Protein AF-A0A194QDN4-F1 (afdb_monomer_lite)

Radius of gyration: 25.65 Å; chains: 1; bounding box: 77×71×71 Å

Organism: Papilio xuthus (NCBI:txid66420)

InterPro domains:
  IPR007716 NPL4, zinc-binding putative [PF05020] (48-127)
  IPR007717 Nuclear pore localisation protein NPL4, C-terminal [PF05021] (129-291)
  IPR007717 Nuclear pore localisation protein NPL4, C-terminal [cd08061] (125-291)
  IPR016563 Nuclear protein localization protein 4 [PTHR12710] (129-291)
  IPR037518 MPN domain [PS50249] (79-227)

pLDDT: mean 76.75, std 20.88, range [24.77, 94.69]

Structure (mmCIF, N/CA/C/O backbone):
data_AF-A0A194QDN4-F1
#
_entry.id   AF-A0A194QDN4-F1
#
loop_
_atom_site.group_PDB
_atom_site.id
_atom_site.type_symbol
_atom_site.label_atom_id
_atom_site.label_alt_id
_atom_site.label_comp_id
_atom_site.label_asym_id
_atom_site.label_entity_id
_atom_site.label_seq_id
_atom_site.pdbx_PDB_ins_code
_atom_site.Cartn_x
_atom_site.Cartn_y
_atom_site.Cartn_z
_atom_site.occupancy
_atom_site.B_iso_or_equiv
_atom_site.auth_seq_id
_atom_site.auth_comp_id
_atom_site.auth_asym_id
_atom_site.auth_atom_id
_atom_site.pdbx_PDB_model_num
ATOM 1 N N . MET A 1 1 ? 9.181 -10.832 -3.777 1.00 38.19 1 MET A N 1
ATOM 2 C CA . MET A 1 1 ? 9.413 -11.286 -2.381 1.00 38.19 1 MET A CA 1
ATOM 3 C C . MET A 1 1 ? 8.143 -11.141 -1.539 1.00 38.19 1 MET A C 1
ATOM 5 O O . MET A 1 1 ? 7.345 -10.273 -1.873 1.00 38.19 1 MET A O 1
ATOM 9 N N . LEU A 1 2 ? 7.926 -11.939 -0.481 1.00 29.58 2 LEU A N 1
ATOM 10 C CA . LEU A 1 2 ? 6.661 -11.981 0.293 1.00 29.58 2 LEU A CA 1
ATOM 11 C C . LEU A 1 2 ? 6.876 -12.089 1.829 1.00 29.58 2 LEU A C 1
ATOM 13 O O . LEU A 1 2 ? 7.760 -12.815 2.280 1.00 29.58 2 LEU A O 1
ATOM 17 N N . TYR A 1 3 ? 6.054 -11.386 2.626 1.00 32.12 3 TYR A N 1
ATOM 18 C CA . TYR A 1 3 ? 6.115 -11.288 4.109 1.00 32.12 3 TYR A CA 1
ATOM 19 C C . TYR A 1 3 ? 5.044 -12.129 4.840 1.00 32.12 3 TYR A C 1
ATOM 21 O O . TYR A 1 3 ? 3.994 -12.368 4.241 1.00 32.12 3 TYR A O 1
ATOM 29 N N . LEU A 1 4 ? 5.218 -12.502 6.133 1.00 30.02 4 LEU A N 1
ATOM 30 C CA . LEU A 1 4 ? 4.264 -13.382 6.861 1.00 30.02 4 LEU A CA 1
ATOM 31 C C . LEU A 1 4 ? 3.949 -13.082 8.380 1.00 30.02 4 LEU A C 1
ATOM 33 O O . LEU A 1 4 ? 4.840 -12.613 9.085 1.00 30.02 4 LEU A O 1
ATOM 37 N N . ASN A 1 5 ? 2.724 -13.389 8.900 1.00 40.66 5 ASN A N 1
ATOM 38 C CA . ASN A 1 5 ? 2.240 -13.270 10.332 1.00 40.66 5 ASN A CA 1
ATOM 39 C C . ASN A 1 5 ? 1.019 -14.202 10.707 1.00 40.66 5 ASN A C 1
ATOM 41 O O . ASN A 1 5 ? 0.277 -14.503 9.786 1.00 40.66 5 ASN A O 1
ATOM 45 N N . PRO A 1 6 ? 0.714 -14.629 11.964 1.00 29.08 6 PRO A N 1
ATOM 46 C CA . PRO A 1 6 ? -0.262 -15.721 12.241 1.00 29.08 6 PRO A CA 1
ATOM 47 C C . PRO A 1 6 ? -1.753 -15.461 11.941 1.00 29.08 6 PRO A C 1
ATOM 49 O O . PRO A 1 6 ? -2.175 -14.303 11.933 1.00 29.08 6 PRO A O 1
ATOM 52 N N . VAL A 1 7 ? -2.536 -16.549 11.770 1.00 36.97 7 VAL A N 1
ATOM 53 C CA . VAL A 1 7 ? -3.664 -17.017 12.640 1.00 36.97 7 VAL A CA 1
ATOM 54 C C . VAL A 1 7 ? -4.293 -18.323 12.074 1.00 36.97 7 VAL A C 1
ATOM 56 O O . VAL A 1 7 ? -4.044 -18.674 10.922 1.00 36.97 7 VAL A O 1
ATOM 59 N N . ASN A 1 8 ? -5.021 -19.068 12.920 1.00 36.81 8 ASN A N 1
ATOM 60 C 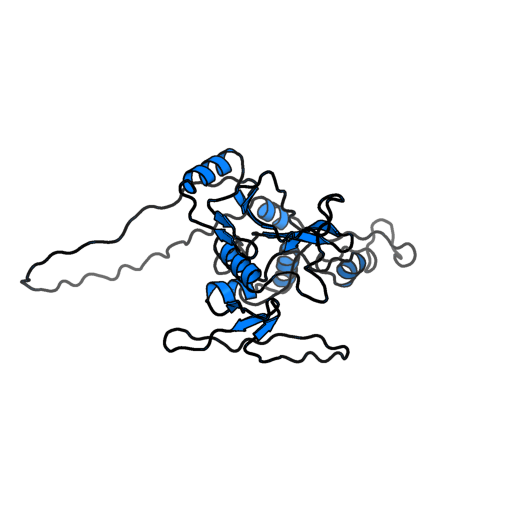CA . ASN A 1 8 ? -5.665 -20.383 12.700 1.00 36.81 8 ASN A CA 1
ATOM 61 C C . ASN A 1 8 ? -6.854 -20.367 11.692 1.00 36.81 8 ASN A C 1
ATOM 63 O O . ASN A 1 8 ? -7.211 -19.304 11.200 1.00 36.81 8 ASN A O 1
ATOM 67 N N . GLY A 1 9 ? -7.482 -21.527 11.410 1.00 34.22 9 GLY A N 1
ATOM 68 C CA . GLY A 1 9 ? -8.742 -21.628 10.631 1.00 34.22 9 GLY A CA 1
ATOM 69 C C . GLY A 1 9 ? -9.070 -23.059 10.152 1.00 34.22 9 GLY A C 1
ATOM 70 O O . GLY A 1 9 ? -9.697 -23.827 10.876 1.00 34.22 9 GLY A O 1
ATOM 71 N N . ALA A 1 10 ? -8.514 -23.427 8.986 1.00 28.70 10 ALA A N 1
ATOM 72 C CA . ALA A 1 10 ? -8.428 -24.763 8.353 1.00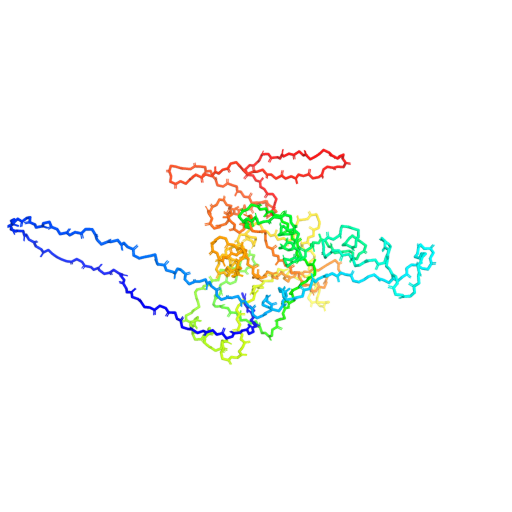 28.70 10 ALA A CA 1
ATOM 73 C C . ALA A 1 10 ? -9.494 -25.214 7.310 1.00 28.70 10 ALA A C 1
ATOM 75 O O . ALA A 1 10 ? -10.699 -25.111 7.501 1.00 28.70 10 ALA A O 1
ATOM 76 N N . VAL A 1 11 ? -8.950 -25.873 6.269 1.00 32.69 11 VAL A N 1
ATOM 77 C CA . VAL A 1 11 ? -9.556 -26.702 5.195 1.00 32.69 11 VAL A CA 1
ATOM 78 C C . VAL A 1 11 ? -10.349 -25.986 4.083 1.00 32.69 11 VAL A C 1
ATOM 80 O O . VAL A 1 11 ? -11.160 -25.095 4.311 1.00 32.69 11 VAL A O 1
ATOM 83 N N . LEU A 1 12 ? -10.087 -26.413 2.841 1.00 27.00 12 LEU A N 1
ATOM 84 C CA . LEU A 1 12 ? -10.615 -25.885 1.580 1.00 27.00 12 LEU A CA 1
ATOM 85 C C . LEU A 1 12 ? -11.002 -27.042 0.643 1.00 27.00 12 LEU A C 1
ATOM 87 O O . LEU A 1 12 ? -10.212 -27.968 0.503 1.00 27.00 12 LEU A O 1
ATOM 91 N N . PHE A 1 13 ? -12.147 -26.890 -0.035 1.00 31.97 13 PHE A N 1
ATOM 92 C CA . PHE A 1 13 ? -12.637 -27.622 -1.221 1.00 31.97 13 PHE A CA 1
ATOM 93 C C . PHE A 1 13 ? -12.748 -29.159 -1.200 1.00 31.97 13 PHE A C 1
ATOM 95 O O . PHE A 1 13 ? -11.849 -29.879 -0.789 1.00 31.97 13 PHE A O 1
ATOM 102 N N . ASP A 1 14 ? -13.802 -29.651 -1.858 1.00 27.33 14 ASP A N 1
ATOM 103 C CA . ASP A 1 14 ? -13.607 -30.559 -2.994 1.00 27.33 14 ASP A CA 1
ATOM 104 C C . ASP A 1 14 ? -14.741 -30.397 -4.028 1.00 27.33 14 ASP A C 1
ATOM 106 O O . ASP A 1 14 ? -15.879 -30.114 -3.648 1.00 27.33 14 ASP A O 1
ATOM 110 N N . GLN A 1 15 ? -14.395 -30.558 -5.312 1.00 26.20 15 GLN A N 1
ATOM 111 C CA . GLN A 1 15 ? -15.086 -31.335 -6.364 1.00 26.20 15 GLN A CA 1
ATOM 112 C C . GLN A 1 15 ? -14.728 -30.805 -7.781 1.00 26.20 15 GLN A C 1
ATOM 114 O O . GLN A 1 15 ? -14.616 -29.591 -7.971 1.00 26.20 15 GLN A O 1
ATOM 119 N N . PRO A 1 16 ? -14.529 -31.684 -8.791 1.00 36.06 16 PRO A N 1
ATOM 120 C CA . PRO A 1 16 ? -13.847 -31.325 -10.042 1.00 36.06 16 PRO A CA 1
ATOM 121 C C . PRO A 1 16 ? -14.750 -31.098 -11.273 1.00 36.06 16 PRO A C 1
ATOM 123 O O . PRO A 1 16 ? -15.890 -31.547 -11.360 1.00 36.06 16 PRO A O 1
ATOM 126 N N . SER A 1 17 ? -14.167 -30.475 -12.299 1.00 24.77 17 SER A N 1
ATOM 127 C CA . SER A 1 17 ? -14.533 -30.499 -13.733 1.00 24.77 17 SER A CA 1
ATOM 128 C C . SER A 1 17 ? -13.250 -30.118 -14.499 1.00 24.77 17 SER A C 1
ATOM 130 O O . SER A 1 17 ? -12.450 -29.369 -13.948 1.00 24.77 17 SER A O 1
ATOM 132 N N . THR A 1 18 ? -12.896 -30.599 -15.692 1.00 27.25 18 THR A N 1
ATOM 133 C CA . THR A 1 18 ? -13.644 -31.045 -16.890 1.00 27.25 18 THR A CA 1
ATOM 134 C C . THR A 1 18 ? -12.916 -32.238 -17.545 1.00 27.25 18 THR A C 1
ATOM 136 O O . THR A 1 18 ? -11.697 -32.208 -17.675 1.00 27.25 18 THR A O 1
ATOM 139 N N . SER A 1 19 ? -13.557 -33.382 -17.808 1.00 28.86 19 SER A N 1
ATOM 140 C CA . SER A 1 19 ? -14.270 -33.745 -19.055 1.00 28.86 19 SER A CA 1
ATOM 141 C C . SER A 1 19 ? -13.448 -33.666 -20.358 1.00 28.86 19 SER A C 1
ATOM 143 O O . SER A 1 19 ? -13.125 -32.577 -20.825 1.00 28.86 19 SER A O 1
ATOM 145 N N . ALA A 1 20 ? -13.234 -34.828 -20.984 1.00 28.22 20 ALA A N 1
ATOM 146 C CA . ALA A 1 20 ? -12.875 -35.006 -22.395 1.00 28.22 20 ALA A CA 1
ATOM 147 C C . ALA A 1 20 ? -13.911 -35.945 -23.056 1.00 28.22 20 ALA A C 1
ATOM 149 O O . ALA A 1 20 ? -14.606 -36.682 -22.354 1.00 28.22 20 ALA A O 1
ATOM 150 N N . GLU A 1 21 ? -14.059 -35.870 -24.377 1.00 29.77 21 GLU A N 1
ATOM 151 C CA . GLU A 1 21 ? -15.206 -36.406 -25.132 1.00 29.77 21 GLU A CA 1
ATOM 152 C C . GLU A 1 21 ? -14.984 -37.832 -25.672 1.00 29.77 21 GLU A C 1
ATOM 154 O O . GLU A 1 21 ? -13.849 -38.182 -25.982 1.00 29.77 21 GLU A O 1
ATOM 159 N N . ASP A 1 22 ? -16.066 -38.600 -25.903 1.00 28.27 22 ASP A N 1
ATOM 160 C CA . ASP A 1 22 ? -16.255 -39.300 -27.193 1.00 28.27 22 ASP A CA 1
ATOM 161 C C . ASP A 1 22 ? -17.726 -39.730 -27.477 1.00 28.27 22 ASP A C 1
ATOM 163 O O . ASP A 1 22 ? -18.601 -39.709 -26.611 1.00 28.27 22 ASP A O 1
ATOM 167 N N . ASN A 1 23 ? -17.989 -40.084 -28.739 1.00 28.55 23 ASN A N 1
ATOM 168 C CA . ASN A 1 23 ? -19.267 -40.238 -29.454 1.00 28.55 23 ASN A CA 1
ATOM 169 C C . ASN A 1 23 ? -20.182 -41.427 -29.051 1.00 28.55 23 ASN A C 1
ATOM 171 O O . ASN A 1 23 ? -19.684 -42.549 -28.961 1.00 28.55 23 ASN A O 1
ATOM 175 N N . ASN A 1 24 ? -21.530 -41.263 -29.096 1.00 31.88 24 ASN A N 1
ATOM 176 C CA . ASN A 1 24 ? -22.373 -41.796 -30.209 1.00 31.88 24 ASN A CA 1
ATOM 177 C C . ASN A 1 24 ? -23.899 -41.441 -30.217 1.00 31.88 24 ASN A C 1
ATOM 179 O O . ASN A 1 24 ? -24.390 -40.683 -29.388 1.00 31.88 24 ASN A O 1
ATOM 183 N N . LYS A 1 25 ? -24.618 -41.967 -31.235 1.00 30.84 25 LYS A N 1
ATOM 184 C CA . LYS A 1 25 ? -26.001 -41.672 -31.706 1.00 30.84 25 LYS A CA 1
ATOM 185 C C . LYS A 1 25 ? -27.211 -42.020 -30.776 1.00 30.84 25 LYS A C 1
ATOM 187 O O . LYS A 1 25 ? -27.056 -42.796 -29.841 1.00 30.84 25 LYS A O 1
ATOM 192 N N . PRO A 1 26 ? -28.440 -41.505 -31.076 1.00 49.22 26 PRO A N 1
ATOM 193 C CA . PRO A 1 26 ? -29.607 -41.480 -30.165 1.00 49.22 26 PRO A CA 1
ATOM 194 C C . PRO A 1 26 ? -30.753 -42.481 -30.468 1.00 49.22 26 PRO A C 1
ATOM 196 O O . PRO A 1 26 ? -30.798 -43.072 -31.549 1.00 49.22 26 PRO A O 1
ATOM 199 N N . SER A 1 27 ? -31.749 -42.577 -29.564 1.00 27.69 27 SER A N 1
ATOM 200 C CA . SER A 1 27 ? -33.132 -43.067 -29.811 1.00 27.69 27 SER A CA 1
ATOM 201 C C . SER A 1 27 ? -34.103 -42.769 -28.642 1.00 27.69 27 SER A C 1
ATOM 203 O O . SER A 1 27 ? -33.717 -42.954 -27.495 1.00 27.69 27 SER A O 1
ATOM 205 N N . GLY A 1 28 ? -35.375 -42.442 -28.936 1.00 25.56 28 GLY A N 1
ATOM 206 C CA . GLY A 1 28 ? -36.535 -42.680 -28.043 1.00 25.56 28 GLY A CA 1
ATOM 207 C C . GLY A 1 28 ? -37.063 -41.530 -27.154 1.00 25.56 28 GLY A C 1
ATOM 208 O O . GLY A 1 28 ? -36.314 -40.892 -26.424 1.00 25.56 28 GLY A O 1
ATOM 209 N N . GLU A 1 29 ? -38.387 -41.326 -27.180 1.00 26.00 29 GLU A N 1
ATOM 210 C CA . GLU A 1 29 ? -39.202 -40.499 -26.256 1.00 26.00 29 GLU A CA 1
ATOM 211 C C . GLU A 1 29 ? -39.874 -41.407 -25.170 1.00 26.00 29 GLU A C 1
ATOM 213 O O . GLU A 1 29 ? -39.633 -42.618 -25.228 1.00 26.00 29 GLU A O 1
ATOM 218 N N . PRO A 1 30 ? -40.764 -40.951 -24.239 1.00 38.91 30 PRO A N 1
ATOM 219 C CA . PRO A 1 30 ? -41.244 -39.588 -23.947 1.00 38.91 30 PRO A CA 1
ATOM 220 C C . PRO A 1 30 ? -41.328 -39.159 -22.452 1.00 38.91 30 PRO A C 1
ATOM 222 O O . PRO A 1 30 ? -41.316 -39.959 -21.525 1.00 38.91 30 PRO A O 1
ATOM 225 N N . VAL A 1 31 ? -41.493 -37.840 -22.275 1.00 38.53 31 VAL A N 1
ATOM 226 C CA . VAL A 1 31 ? -42.197 -37.073 -21.213 1.00 38.53 31 VAL A CA 1
ATOM 227 C C . VAL A 1 31 ? -42.558 -37.760 -19.876 1.00 38.53 31 VAL A C 1
ATOM 229 O O . VAL A 1 31 ? -43.412 -38.640 -19.815 1.00 38.53 31 VAL A O 1
ATOM 232 N N . GLY A 1 32 ? -42.105 -37.153 -18.769 1.00 30.03 32 GLY A N 1
ATOM 233 C CA . GLY A 1 32 ? -42.722 -37.276 -17.440 1.00 30.03 32 GLY A CA 1
ATOM 234 C C . GLY A 1 32 ? -42.596 -35.973 -16.639 1.00 30.03 32 GLY A C 1
ATOM 235 O O . GLY A 1 32 ? -41.488 -35.487 -16.433 1.00 30.03 32 GLY A O 1
ATOM 236 N N . ALA A 1 33 ? -43.716 -35.385 -16.203 1.00 36.53 33 ALA A N 1
ATOM 237 C CA . ALA A 1 33 ? -43.727 -34.137 -15.428 1.00 36.53 33 ALA A CA 1
ATOM 238 C C . ALA A 1 33 ? -43.772 -34.414 -13.912 1.00 36.53 33 ALA A C 1
ATOM 240 O O . ALA A 1 33 ? -44.629 -35.162 -13.443 1.00 36.53 33 ALA A O 1
ATOM 241 N N . GLY A 1 34 ? -42.870 -33.786 -13.151 1.00 31.67 34 GLY A N 1
ATOM 242 C CA . GLY A 1 34 ? -42.745 -33.910 -11.692 1.00 31.67 34 GLY A CA 1
ATOM 243 C C . GLY A 1 34 ? -42.465 -32.550 -11.030 1.00 31.67 34 GLY A C 1
ATOM 244 O O . GLY A 1 34 ? -42.026 -31.628 -11.718 1.00 31.67 34 GLY A O 1
ATOM 245 N N . PRO A 1 35 ? -42.786 -32.375 -9.734 1.00 37.84 35 PRO A N 1
ATOM 246 C CA . PRO A 1 35 ? -43.101 -31.057 -9.183 1.00 37.84 35 PRO A CA 1
ATOM 247 C C . PRO A 1 35 ? -41.893 -30.197 -8.789 1.00 37.84 35 PRO A C 1
ATOM 249 O O . PRO A 1 35 ? -40.824 -30.690 -8.432 1.00 37.84 35 PRO A O 1
ATOM 252 N N . SER A 1 36 ? -42.123 -28.882 -8.778 1.00 41.78 36 SER A N 1
ATOM 253 C CA . SER A 1 36 ? -41.164 -27.847 -8.389 1.00 41.78 36 SER A CA 1
ATOM 254 C C . SER A 1 36 ? -40.639 -28.029 -6.961 1.00 41.78 36 SER A C 1
ATOM 256 O O . SER A 1 36 ? -41.335 -27.726 -5.990 1.00 41.78 36 SER A O 1
ATOM 258 N N . ALA A 1 37 ? -39.380 -28.442 -6.825 1.00 37.09 37 ALA A N 1
ATOM 259 C CA . ALA A 1 37 ? -38.662 -28.358 -5.560 1.00 37.09 37 ALA A CA 1
ATOM 260 C C . ALA A 1 37 ? -38.311 -26.890 -5.267 1.00 37.09 37 ALA A C 1
ATOM 262 O O . ALA A 1 37 ? -37.506 -26.279 -5.970 1.00 37.09 37 ALA A O 1
ATOM 263 N N . SER A 1 38 ? -38.908 -26.312 -4.223 1.00 42.97 38 SER A N 1
ATOM 264 C CA . SER A 1 38 ? -38.536 -24.986 -3.727 1.00 42.97 38 SER A CA 1
ATOM 265 C C . SER A 1 38 ? -37.107 -25.024 -3.180 1.00 42.97 38 SER A C 1
ATOM 267 O O . SER A 1 38 ? -36.863 -25.623 -2.131 1.00 42.97 38 SER A O 1
ATOM 269 N N . SER A 1 39 ? -36.164 -24.394 -3.883 1.00 41.53 39 SER A N 1
ATOM 270 C CA . SER A 1 39 ? -34.755 -24.347 -3.489 1.00 41.53 39 SER A CA 1
ATOM 271 C C . SER A 1 39 ? -34.592 -23.688 -2.118 1.00 41.53 39 SER A C 1
ATOM 273 O O . SER A 1 39 ? -34.868 -22.495 -1.965 1.00 41.53 39 SER A O 1
ATOM 275 N N . ALA A 1 40 ? -34.116 -24.448 -1.130 1.00 42.12 40 ALA A N 1
ATOM 276 C CA . ALA A 1 40 ? -33.694 -23.883 0.146 1.00 42.12 40 ALA A CA 1
ATOM 277 C C . ALA A 1 40 ? -32.560 -22.862 -0.089 1.00 42.12 40 ALA A C 1
ATOM 279 O O . ALA A 1 40 ? -31.704 -23.097 -0.948 1.00 42.12 40 ALA A O 1
ATOM 280 N N . PRO A 1 41 ? -32.530 -21.730 0.639 1.00 40.00 41 PRO A N 1
ATOM 281 C CA . PRO A 1 41 ? -31.492 -20.727 0.451 1.00 40.00 41 PRO A CA 1
ATOM 282 C C . PRO A 1 41 ? -30.134 -21.305 0.855 1.00 40.00 41 PRO A C 1
ATOM 284 O O . PRO A 1 41 ? -29.933 -21.686 2.008 1.00 40.00 41 PRO A O 1
ATOM 287 N N . VAL A 1 42 ? -29.192 -21.345 -0.090 1.00 44.34 42 VAL A N 1
ATOM 288 C CA . VAL A 1 42 ? -27.798 -21.701 0.195 1.00 44.34 42 VAL A CA 1
ATOM 289 C C . VAL A 1 42 ? -27.237 -20.649 1.147 1.00 44.34 42 VAL A C 1
ATOM 291 O O . VAL A 1 42 ? -27.019 -19.499 0.765 1.00 44.34 42 VAL A O 1
ATOM 294 N N . THR A 1 43 ? -27.020 -21.030 2.404 1.00 48.66 43 THR A N 1
ATOM 295 C CA . THR A 1 43 ? -26.403 -20.161 3.406 1.00 48.66 43 THR A CA 1
ATOM 296 C C . THR A 1 43 ? -24.929 -19.988 3.071 1.00 48.66 43 THR A C 1
ATOM 298 O O . THR A 1 43 ? -24.095 -20.791 3.489 1.00 48.66 43 THR A O 1
ATOM 301 N N . VAL A 1 44 ? -24.614 -18.943 2.301 1.00 59.25 44 VAL A N 1
ATOM 302 C CA . VAL A 1 44 ? -23.236 -18.533 2.014 1.00 59.25 44 VAL A CA 1
ATOM 303 C C . VAL A 1 44 ? -22.523 -18.293 3.343 1.00 59.25 44 VAL A C 1
ATOM 305 O O . VAL A 1 44 ? -22.838 -17.346 4.069 1.00 59.25 44 VAL A O 1
ATOM 308 N N . LEU A 1 45 ? -21.584 -19.181 3.677 1.00 65.81 45 LEU A N 1
ATOM 309 C CA . LEU A 1 45 ? -20.735 -19.037 4.852 1.00 65.81 45 LEU A CA 1
ATOM 310 C C . LEU A 1 45 ? -19.915 -17.756 4.687 1.00 65.81 45 LEU A C 1
ATOM 312 O O . LEU A 1 45 ? -19.197 -17.589 3.701 1.00 65.81 45 LEU A O 1
ATOM 316 N N . LYS A 1 46 ? -20.056 -16.827 5.637 1.00 73.44 46 LYS A N 1
ATOM 317 C CA . LYS A 1 46 ? -19.264 -15.595 5.634 1.00 73.44 46 LYS A CA 1
ATOM 318 C C . LYS A 1 46 ? -17.792 -15.938 5.894 1.00 73.44 46 LYS A C 1
ATOM 320 O O . LYS A 1 46 ? -17.536 -16.811 6.723 1.00 73.44 46 LYS A O 1
ATOM 325 N N . PRO A 1 47 ? -16.842 -15.260 5.228 1.00 84.00 47 PRO A N 1
ATOM 326 C CA . PRO A 1 47 ? -15.424 -15.507 5.447 1.00 84.00 47 PRO A CA 1
ATOM 327 C C . PRO A 1 47 ? -15.017 -15.158 6.882 1.00 84.00 47 PRO A C 1
ATOM 329 O O . PRO A 1 47 ? -15.561 -14.232 7.490 1.00 84.00 47 PRO A O 1
ATOM 332 N N . GLU A 1 48 ? -14.047 -15.902 7.405 1.00 88.81 48 GLU A N 1
ATOM 333 C CA . GLU A 1 48 ? -13.469 -15.675 8.727 1.00 88.81 48 GLU A CA 1
ATOM 334 C C . GLU A 1 48 ? -12.685 -14.350 8.757 1.00 88.81 48 GLU A C 1
ATOM 336 O O . GLU A 1 48 ? -11.907 -14.047 7.851 1.00 88.81 48 GLU A O 1
ATOM 341 N N . GLU A 1 49 ? -12.917 -13.535 9.788 1.00 89.44 49 GLU A N 1
ATOM 342 C CA . GLU A 1 49 ? -12.219 -12.263 10.004 1.00 89.44 49 GLU A CA 1
ATOM 343 C C . GLU A 1 49 ? -11.051 -12.449 10.975 1.00 89.44 49 GLU A C 1
ATOM 345 O O . GLU A 1 49 ? -11.191 -13.136 11.985 1.00 89.44 49 GLU A O 1
ATOM 350 N N . ASP A 1 50 ? -9.926 -11.774 10.715 1.00 87.06 50 ASP A N 1
ATOM 351 C CA . ASP A 1 50 ? -8.746 -11.814 11.583 1.00 87.06 50 ASP A CA 1
ATOM 352 C C . ASP A 1 50 ? -9.080 -11.544 13.062 1.00 87.06 50 ASP A C 1
ATOM 354 O O . ASP A 1 50 ? -9.780 -10.577 13.377 1.00 87.06 50 ASP A O 1
ATOM 358 N N . GLU A 1 51 ? -8.438 -12.275 13.980 1.00 85.50 51 GLU A N 1
ATOM 359 C CA . GLU A 1 51 ? -8.502 -12.025 15.432 1.00 85.50 51 GLU A CA 1
ATOM 360 C C . GLU A 1 51 ? -8.302 -10.538 15.791 1.00 85.50 51 GLU A C 1
ATOM 362 O O . GLU A 1 51 ? -9.043 -9.990 16.606 1.00 85.50 51 GLU A O 1
ATOM 367 N N . VAL A 1 52 ? -7.372 -9.844 15.118 1.00 83.19 52 VAL A N 1
ATOM 368 C CA . VAL A 1 52 ? -7.111 -8.411 15.345 1.00 83.19 52 VAL A CA 1
ATOM 369 C C . VAL A 1 52 ? -8.294 -7.509 14.967 1.00 83.19 52 VAL A C 1
ATOM 371 O O . VAL A 1 52 ? -8.507 -6.489 15.617 1.00 83.19 52 VAL A O 1
ATOM 374 N N . ASP A 1 53 ? -9.106 -7.869 13.969 1.00 88.19 53 ASP A N 1
ATOM 375 C CA . ASP A 1 53 ? -10.344 -7.137 13.674 1.00 88.19 53 ASP A CA 1
ATOM 376 C C . ASP A 1 53 ? -11.420 -7.473 14.708 1.00 88.19 53 ASP A C 1
ATOM 378 O O . ASP A 1 53 ? -12.084 -6.568 15.215 1.00 88.19 53 ASP A O 1
ATOM 382 N N . LEU A 1 54 ? -11.539 -8.748 15.100 1.00 88.81 54 LEU A N 1
ATOM 383 C CA . LEU A 1 54 ? -12.446 -9.191 16.165 1.00 88.81 54 LEU A CA 1
ATOM 384 C C . LEU A 1 54 ? -12.156 -8.505 17.512 1.00 88.81 54 LEU A C 1
ATOM 386 O O . LEU A 1 54 ? -13.072 -8.332 18.317 1.00 88.81 54 LEU A O 1
ATOM 390 N N . GLU A 1 55 ? -10.913 -8.105 17.779 1.00 85.12 55 GLU A N 1
ATOM 391 C CA . GLU A 1 55 ? -10.544 -7.231 18.896 1.00 85.12 55 GLU A CA 1
ATOM 392 C C . GLU A 1 55 ? -10.857 -5.755 18.622 1.00 85.12 55 GLU A C 1
ATOM 394 O O . GLU A 1 55 ? -11.544 -5.116 19.424 1.00 85.12 55 GLU A O 1
ATOM 399 N N . LEU A 1 56 ? -10.411 -5.208 17.486 1.00 85.00 56 LEU A N 1
ATOM 400 C CA . LEU A 1 56 ? -10.585 -3.790 17.147 1.00 85.00 56 LEU A CA 1
ATOM 401 C C . LEU A 1 56 ? -12.055 -3.370 16.988 1.00 85.00 56 LEU A C 1
ATOM 403 O O . LEU A 1 56 ? -12.369 -2.203 17.232 1.00 85.00 56 LEU A O 1
ATOM 407 N N . TYR A 1 57 ? -12.970 -4.290 16.665 1.00 85.75 57 TYR A N 1
ATOM 408 C CA . TYR A 1 57 ? -14.416 -4.047 16.704 1.00 85.75 57 TYR A CA 1
ATOM 409 C C . TYR A 1 57 ? -14.944 -3.816 18.134 1.00 85.75 57 TYR A C 1
ATOM 411 O O . TYR A 1 57 ? -15.812 -2.964 18.320 1.00 85.75 57 TYR A O 1
ATOM 419 N N . LYS A 1 58 ? -14.416 -4.521 19.150 1.00 85.69 58 LYS A N 1
ATOM 420 C CA . LYS A 1 58 ? -14.894 -4.459 20.552 1.00 85.69 58 LYS A CA 1
ATOM 421 C C . LYS A 1 58 ? -14.540 -3.147 21.258 1.00 85.69 58 LYS A C 1
ATOM 423 O O . LYS A 1 58 ? -15.217 -2.756 22.204 1.00 85.69 58 LYS A O 1
ATOM 428 N N . LEU A 1 59 ? -13.469 -2.480 20.828 1.00 83.06 59 LEU A N 1
ATOM 429 C CA . LEU A 1 59 ? -13.059 -1.181 21.368 1.00 83.06 59 LEU A CA 1
ATOM 430 C C . LEU A 1 59 ? -14.052 -0.077 20.956 1.00 83.06 59 LEU A C 1
ATOM 432 O O . LEU A 1 59 ? -14.811 -0.236 20.002 1.00 83.06 59 LEU A O 1
ATOM 436 N N . SER A 1 60 ? -14.026 1.083 21.619 1.00 82.31 60 SER A N 1
ATOM 437 C CA . SER A 1 60 ? -14.728 2.286 21.131 1.00 82.31 60 SER A CA 1
ATOM 438 C C . SER A 1 60 ? -13.903 3.049 20.088 1.00 82.31 60 SER A C 1
ATOM 440 O O . SER A 1 60 ? -14.452 3.567 19.118 1.00 82.31 60 SER A O 1
ATOM 442 N N . GLY A 1 61 ? -12.582 3.107 20.286 1.00 81.81 61 GLY A N 1
ATOM 443 C CA . GLY A 1 61 ? -11.671 3.994 19.560 1.00 81.81 61 GLY A CA 1
ATOM 444 C C . GLY A 1 61 ? -11.722 5.458 20.022 1.00 81.81 61 GLY A C 1
ATOM 445 O O . GLY A 1 61 ? -10.960 6.266 19.507 1.00 81.81 61 GLY A O 1
ATOM 446 N N . ALA A 1 62 ? -12.581 5.806 20.986 1.00 86.62 62 ALA A N 1
ATOM 447 C CA . ALA A 1 62 ? -12.775 7.183 21.436 1.00 86.62 62 ALA A CA 1
ATOM 448 C C . ALA A 1 62 ? -11.518 7.740 22.129 1.00 86.62 62 ALA A C 1
ATOM 450 O O . ALA A 1 62 ? -11.054 7.206 23.144 1.00 86.62 62 ALA A O 1
ATOM 451 N N . ILE A 1 63 ? -10.991 8.836 21.586 1.00 87.88 63 ILE A N 1
ATOM 452 C CA . ILE A 1 63 ? -9.760 9.491 22.029 1.00 87.88 63 ILE A CA 1
ATOM 453 C C . ILE A 1 63 ? -10.069 10.278 23.301 1.00 87.88 63 ILE A C 1
ATOM 455 O O . ILE A 1 63 ? -10.843 11.235 23.273 1.00 87.88 63 ILE A O 1
ATOM 459 N N . GLN A 1 64 ? -9.474 9.885 24.426 1.00 88.06 64 GLN A N 1
ATOM 460 C CA . GLN A 1 64 ? -9.623 10.624 25.679 1.00 88.06 64 GLN A CA 1
ATOM 461 C C . GLN A 1 64 ? -8.878 11.960 25.589 1.00 88.06 64 GLN A C 1
ATOM 463 O O . GLN A 1 64 ? -7.741 12.001 25.122 1.00 88.06 64 GLN A O 1
ATOM 468 N N . ARG A 1 65 ? -9.512 13.040 26.054 1.00 87.75 65 ARG A N 1
ATOM 469 C CA . ARG A 1 65 ? -8.865 14.343 26.241 1.00 87.75 65 ARG A CA 1
ATOM 470 C C . ARG A 1 65 ? -8.585 14.577 27.716 1.00 87.75 65 ARG A C 1
ATOM 472 O O . ARG A 1 65 ? -9.382 14.200 28.574 1.00 87.75 65 ARG A O 1
ATOM 479 N N . GLU A 1 66 ? -7.471 15.237 27.996 1.00 86.25 66 GLU A N 1
ATOM 480 C CA . GLU A 1 66 ? -7.202 15.778 29.324 1.00 86.25 66 GLU A CA 1
ATOM 481 C C . GLU A 1 66 ? -8.106 16.990 29.611 1.00 86.25 66 GLU A C 1
ATOM 483 O O . GLU A 1 66 ? -8.796 17.519 28.732 1.00 86.25 66 GLU A O 1
ATOM 488 N N . ARG A 1 67 ? -8.144 17.422 30.873 1.00 86.31 67 ARG A N 1
ATOM 489 C CA . ARG A 1 67 ? -8.936 18.580 31.288 1.00 86.31 67 ARG A CA 1
ATOM 490 C C . ARG A 1 67 ? -8.161 19.868 31.002 1.00 86.31 67 ARG A C 1
ATOM 492 O O . ARG A 1 67 ? -7.164 20.133 31.658 1.00 86.31 67 ARG A O 1
ATOM 499 N N . ASP A 1 68 ? -8.666 20.704 30.099 1.00 86.31 68 ASP A N 1
ATOM 500 C CA . ASP A 1 68 ? -8.151 22.064 29.907 1.00 86.31 68 ASP A CA 1
ATOM 501 C C . ASP A 1 68 ? -8.492 22.943 31.128 1.00 86.31 68 ASP A C 1
ATOM 503 O O . ASP A 1 68 ? -9.651 23.302 31.345 1.00 86.31 68 ASP A O 1
ATOM 507 N N . ASP A 1 69 ? -7.494 23.319 31.929 1.00 85.00 69 ASP A N 1
ATOM 508 C CA . ASP A 1 69 ? -7.691 24.106 33.158 1.00 85.00 69 ASP A CA 1
ATOM 509 C C . ASP A 1 69 ? -8.317 25.499 32.946 1.00 85.00 69 ASP A C 1
ATOM 511 O O . ASP A 1 69 ? -8.858 26.085 33.888 1.00 85.00 69 ASP A O 1
ATOM 515 N N . LYS A 1 70 ? -8.269 26.051 31.727 1.00 88.50 70 LYS A N 1
ATOM 516 C CA . LYS A 1 70 ? -8.775 27.395 31.395 1.00 88.50 70 LYS A CA 1
ATOM 517 C C . LYS A 1 70 ? -10.223 27.349 30.895 1.00 88.50 70 LYS A C 1
ATOM 519 O O . LYS A 1 70 ? -11.000 28.269 31.167 1.00 88.50 70 LYS A O 1
ATOM 524 N N . LEU A 1 71 ? -10.593 26.285 30.181 1.00 89.62 71 LEU A N 1
ATOM 525 C CA . LEU A 1 71 ? -11.897 26.106 29.535 1.00 89.62 71 LEU A CA 1
ATOM 526 C C . LEU A 1 71 ? -12.843 25.170 30.318 1.00 89.62 71 LEU A C 1
ATOM 528 O O . LEU A 1 71 ? -14.064 25.350 30.281 1.00 89.62 71 LEU A O 1
ATOM 532 N N . CYS A 1 72 ? -12.329 24.198 31.077 1.00 89.12 72 CYS A N 1
ATOM 533 C CA . CYS A 1 72 ? -13.133 23.185 31.773 1.00 89.12 72 CYS A CA 1
ATOM 534 C C . CYS A 1 72 ? -13.703 23.659 33.123 1.00 89.12 72 CYS A C 1
ATOM 536 O O . CYS A 1 72 ? -13.271 23.239 34.204 1.00 89.12 72 CYS A O 1
ATOM 538 N N . ARG A 1 73 ? -14.750 24.491 33.059 1.00 89.31 73 ARG A N 1
ATOM 539 C CA . ARG A 1 73 ? -15.524 24.988 34.216 1.00 89.31 73 ARG A CA 1
ATOM 540 C C . ARG A 1 73 ? -16.485 23.939 34.803 1.00 89.31 73 ARG A C 1
ATOM 542 O O . ARG A 1 73 ? -17.698 24.121 34.791 1.00 89.31 73 ARG A O 1
ATOM 549 N N . HIS A 1 74 ? -15.947 22.831 35.307 1.00 89.19 74 HIS A N 1
ATOM 550 C CA . HIS A 1 74 ? -16.704 21.783 35.999 1.00 89.19 74 HIS A CA 1
ATOM 551 C C . HIS A 1 74 ? -15.866 21.082 37.080 1.00 89.19 74 HIS A C 1
ATOM 553 O O . HIS A 1 74 ? -14.639 21.175 37.097 1.00 89.19 74 HIS A O 1
ATOM 559 N N . ASN A 1 75 ? -16.541 20.343 37.963 1.00 86.12 75 ASN A N 1
ATOM 560 C CA . ASN A 1 75 ? -15.912 19.537 39.014 1.00 86.12 75 ASN A CA 1
ATOM 561 C C . ASN A 1 75 ? -15.156 18.328 38.423 1.00 86.12 75 ASN A C 1
ATOM 563 O O . ASN A 1 75 ? -15.357 17.966 37.264 1.00 86.12 75 ASN A O 1
ATOM 567 N N . SER A 1 76 ? -14.342 17.645 39.233 1.00 83.94 76 SER A N 1
ATOM 568 C CA . SER A 1 76 ? -13.471 16.528 38.811 1.00 83.94 76 SER A CA 1
ATOM 569 C C . SER A 1 76 ? -14.180 15.297 38.220 1.00 83.94 76 SER A C 1
ATOM 571 O O . SER A 1 76 ? -13.533 14.501 37.551 1.00 83.94 76 SER A O 1
ATOM 573 N N . LYS A 1 77 ? -15.493 15.138 38.441 1.00 84.88 77 LYS A N 1
ATOM 574 C CA . LYS A 1 77 ? -16.341 14.101 37.809 1.00 84.88 77 LYS A CA 1
ATOM 575 C C . LYS A 1 77 ? -17.281 14.647 36.721 1.00 84.88 77 LYS A C 1
ATOM 577 O O . LYS A 1 77 ? -18.120 13.912 36.213 1.00 84.88 77 LYS A O 1
ATOM 582 N N . GLY A 1 78 ? -17.197 15.941 36.416 1.00 83.94 78 GLY A N 1
ATOM 583 C CA . GLY A 1 78 ? -17.940 16.570 35.326 1.00 83.94 78 GLY A CA 1
ATOM 584 C C . GLY A 1 78 ? -17.240 16.392 33.980 1.00 83.94 78 GLY A C 1
ATOM 585 O O . GLY A 1 78 ? -16.061 16.050 33.922 1.00 83.94 78 GLY A O 1
ATOM 586 N N . CYS A 1 79 ? -17.966 16.666 32.900 1.00 87.94 79 CYS A N 1
ATOM 587 C CA . CYS A 1 79 ? -17.456 16.635 31.535 1.00 87.94 79 CYS A CA 1
ATOM 588 C C . CYS A 1 79 ? -18.059 17.802 30.736 1.00 87.94 79 CYS A C 1
ATOM 590 O O . CYS A 1 79 ? -19.186 18.222 31.007 1.00 87.94 79 CYS A O 1
ATOM 592 N N . CYS A 1 80 ? -17.320 18.343 29.768 1.00 89.25 80 CYS A N 1
ATOM 593 C CA . CYS A 1 80 ? -17.778 19.399 28.867 1.00 89.25 80 CYS A CA 1
ATOM 594 C C . CYS A 1 80 ? -17.161 19.249 27.466 1.00 89.25 80 CYS A C 1
ATOM 596 O O . CYS A 1 80 ? -16.292 18.409 27.239 1.00 89.25 80 CYS A O 1
ATOM 598 N N . VAL A 1 81 ? -17.563 20.119 26.534 1.00 88.44 81 VAL A N 1
ATOM 599 C CA . VAL A 1 81 ? -17.131 20.125 25.119 1.00 88.44 81 VAL A CA 1
ATOM 600 C C . VAL A 1 81 ? -15.601 20.223 24.935 1.00 88.44 81 VAL A C 1
ATOM 602 O O . VAL A 1 81 ? -15.086 19.870 23.875 1.00 88.44 81 VAL A O 1
ATOM 605 N N . HIS A 1 82 ? -14.851 20.635 25.962 1.00 86.62 82 HIS A N 1
ATOM 606 C CA . HIS A 1 82 ? -13.386 20.742 25.926 1.00 86.62 82 HIS A CA 1
ATOM 607 C C . HIS A 1 82 ? -12.638 19.493 26.433 1.00 86.62 82 HIS A C 1
ATOM 609 O O . HIS A 1 82 ? -11.476 19.325 26.081 1.00 86.62 82 HIS A O 1
ATOM 615 N N . CYS A 1 83 ? -13.289 18.598 27.185 1.00 87.56 83 CYS A N 1
ATOM 616 C CA . CYS A 1 83 ? -12.667 17.395 27.769 1.00 87.56 83 CYS A CA 1
ATOM 617 C C . CYS A 1 83 ? -13.422 16.082 27.492 1.00 87.56 83 CYS A C 1
ATOM 619 O O . CYS A 1 83 ? -12.945 15.014 27.864 1.00 87.56 83 CYS A O 1
ATOM 621 N N . SER A 1 84 ? -14.593 16.121 26.843 1.00 90.12 84 SER A N 1
ATOM 622 C CA . SER A 1 84 ? -15.261 14.899 26.378 1.00 90.12 84 SER A CA 1
ATOM 623 C C . SER A 1 84 ? -14.356 14.122 25.418 1.00 90.12 84 SER A C 1
ATOM 625 O O . SER A 1 84 ? -13.553 14.752 24.721 1.00 90.12 84 SER A O 1
ATOM 627 N N . PRO A 1 85 ? -14.488 12.791 25.304 1.00 90.31 85 PRO A N 1
ATOM 628 C CA . PRO A 1 85 ? -13.764 12.051 24.281 1.00 90.31 85 PRO A CA 1
ATOM 629 C C . PRO A 1 85 ? -14.034 12.614 22.877 1.00 90.31 85 PRO A C 1
ATOM 631 O O . PRO A 1 85 ? -15.135 13.103 22.607 1.00 90.31 85 PRO A O 1
ATOM 634 N N . LEU A 1 86 ? -13.027 12.565 22.004 1.00 90.25 86 LEU A N 1
ATOM 635 C CA . LEU A 1 86 ? -13.173 12.828 20.572 1.00 90.25 86 LEU A CA 1
ATOM 636 C C . LEU A 1 86 ? -13.387 11.515 19.816 1.00 90.25 86 LEU A C 1
ATOM 638 O O . LEU A 1 86 ? -12.885 10.459 20.211 1.00 90.25 86 LEU A O 1
ATOM 642 N N . GLU A 1 87 ? -14.085 11.592 18.688 1.00 89.06 87 GLU A N 1
ATOM 643 C CA . GLU A 1 87 ? -14.215 10.458 17.777 1.00 89.06 87 GLU A CA 1
ATOM 644 C C . GLU A 1 87 ? -12.881 10.163 17.064 1.00 89.06 87 GLU A C 1
ATOM 646 O O . GLU A 1 87 ? -12.170 11.100 16.689 1.00 89.06 87 GLU A O 1
ATOM 651 N N . PRO A 1 88 ? -12.539 8.889 16.781 1.00 86.75 88 PRO A N 1
ATOM 652 C CA . PRO A 1 88 ? -11.275 8.508 16.132 1.00 86.75 88 PRO A CA 1
ATOM 653 C C . PRO A 1 88 ? -11.106 8.978 14.672 1.00 86.75 88 PRO A C 1
ATOM 655 O O . PRO A 1 88 ? -10.134 8.609 14.010 1.00 86.75 88 PRO A O 1
ATOM 658 N N . TRP A 1 89 ? -12.044 9.776 14.158 1.00 86.19 89 TRP A N 1
ATOM 659 C CA . TRP A 1 89 ? -12.004 10.419 12.843 1.00 86.19 89 TRP A CA 1
ATOM 660 C C . TRP A 1 89 ? -12.067 11.956 12.903 1.00 86.19 89 TRP A C 1
ATOM 662 O O . TRP A 1 89 ? -12.344 12.585 11.877 1.00 86.19 89 TRP A O 1
ATOM 672 N N . ASP A 1 90 ? -11.838 12.564 14.074 1.00 88.88 90 ASP A N 1
ATOM 673 C CA . ASP A 1 90 ? -11.797 14.022 14.229 1.00 88.88 90 ASP A CA 1
ATOM 674 C C . ASP A 1 90 ? -10.667 14.666 13.403 1.00 88.88 90 ASP A C 1
ATOM 676 O O . ASP A 1 90 ? -9.489 14.321 13.520 1.00 88.88 90 ASP A O 1
ATOM 680 N N . GLU A 1 91 ? -11.025 15.632 12.557 1.00 88.12 91 GLU A N 1
ATOM 681 C CA . GLU A 1 91 ? -10.084 16.265 11.628 1.00 88.12 91 GLU A CA 1
ATOM 682 C C . GLU A 1 91 ? -9.163 17.301 12.288 1.00 88.12 91 GLU A C 1
ATOM 684 O O . GLU A 1 91 ? -8.174 17.703 11.674 1.00 88.12 91 GLU A O 1
ATOM 689 N N . GLY A 1 92 ? -9.470 17.761 13.504 1.00 89.25 92 GLY A N 1
ATOM 690 C CA . GLY A 1 92 ? -8.564 18.576 14.312 1.00 89.25 92 GLY A CA 1
ATOM 691 C C . GLY A 1 92 ? -7.411 17.722 14.823 1.00 89.25 92 GLY A C 1
ATOM 692 O O . GLY A 1 92 ? -6.262 17.944 14.440 1.00 89.25 92 GLY A O 1
ATOM 693 N N . TYR A 1 93 ? -7.749 16.683 15.586 1.00 87.75 93 TYR A N 1
ATOM 694 C CA . TYR A 1 93 ? -6.806 15.745 16.192 1.00 87.75 93 TYR A CA 1
ATOM 695 C C . TYR A 1 93 ? -5.897 15.064 15.159 1.00 87.75 93 TYR A C 1
ATOM 697 O O . TYR A 1 93 ? -4.675 15.035 15.315 1.00 87.75 93 TYR A O 1
ATOM 705 N N . LEU A 1 94 ? -6.471 14.557 14.058 1.00 87.31 94 LEU A N 1
ATOM 706 C CA . LEU A 1 94 ? -5.693 13.920 12.988 1.00 87.31 94 LEU A CA 1
ATOM 707 C C . LEU A 1 94 ? -4.673 14.887 12.363 1.00 87.31 94 LEU A C 1
ATOM 709 O O . LEU A 1 94 ? -3.564 14.477 12.026 1.00 87.31 94 LEU A O 1
ATOM 713 N N . ARG A 1 95 ? -5.019 16.175 12.231 1.00 88.12 95 ARG A N 1
ATOM 714 C CA . ARG A 1 95 ? -4.131 17.205 11.672 1.00 88.12 95 ARG A CA 1
ATOM 715 C C . ARG A 1 95 ? -3.014 17.580 12.644 1.00 88.12 95 ARG A C 1
ATOM 717 O O . ARG A 1 95 ? -1.867 17.670 12.222 1.00 88.12 95 ARG A O 1
ATOM 724 N N . GLU A 1 96 ? -3.344 17.768 13.919 1.00 90.38 96 GLU A N 1
ATOM 725 C CA . GLU A 1 96 ? -2.400 18.129 14.984 1.00 90.38 96 GLU A CA 1
ATOM 726 C C . GLU A 1 96 ? -1.324 17.049 15.188 1.00 90.38 96 GLU A C 1
ATOM 728 O O . GLU A 1 96 ? -0.130 17.345 15.208 1.00 90.38 96 GLU A O 1
ATOM 733 N N . HIS A 1 97 ? -1.723 15.775 15.198 1.00 85.94 97 HIS A N 1
ATOM 734 C CA . HIS A 1 97 ? -0.800 14.641 15.311 1.00 85.94 97 HIS A CA 1
ATOM 735 C C . HIS A 1 97 ? -0.156 14.203 13.977 1.00 85.94 97 HIS A C 1
ATOM 737 O O . HIS A 1 97 ? 0.447 13.132 13.910 1.00 85.94 97 HIS A O 1
ATOM 743 N N . ASN A 1 98 ? -0.250 15.012 12.911 1.00 85.12 98 ASN A N 1
ATOM 744 C CA . ASN A 1 98 ? 0.303 14.731 11.572 1.00 85.12 98 ASN A CA 1
ATOM 745 C C . ASN A 1 98 ? -0.183 13.403 10.935 1.00 85.12 98 ASN A C 1
ATOM 747 O O . ASN A 1 98 ? 0.455 12.838 10.038 1.00 85.12 98 ASN A O 1
ATOM 751 N N . ILE A 1 99 ? -1.345 12.903 11.360 1.00 82.25 99 ILE A N 1
ATOM 752 C CA . ILE A 1 99 ? -1.946 11.657 10.885 1.00 82.25 99 ILE A CA 1
ATOM 753 C C . ILE A 1 99 ? -2.639 11.925 9.544 1.00 82.25 99 ILE A C 1
ATOM 755 O O . ILE A 1 99 ? -3.789 12.352 9.478 1.00 82.25 99 ILE A O 1
ATOM 759 N N . LYS A 1 100 ? -1.939 11.625 8.443 1.00 81.62 100 LYS A N 1
ATOM 760 C CA . LYS A 1 100 ? -2.404 11.881 7.063 1.00 81.62 100 LYS A CA 1
ATOM 761 C C . LYS A 1 100 ? -3.779 11.259 6.718 1.00 81.62 100 LYS A C 1
ATOM 763 O O . LYS A 1 100 ? -4.401 11.684 5.745 1.00 81.62 100 LYS A O 1
ATOM 768 N N . HIS A 1 101 ? -4.227 10.225 7.441 1.00 78.81 101 HIS A N 1
ATOM 769 C CA . HIS A 1 101 ? -5.246 9.244 7.025 1.00 78.81 101 HIS A CA 1
ATOM 770 C C . HIS A 1 101 ? -5.926 8.571 8.260 1.00 78.81 101 HIS A C 1
ATOM 772 O O . HIS A 1 101 ? -5.164 8.058 9.065 1.00 78.81 101 HIS A O 1
ATOM 778 N N . MET A 1 102 ? -7.273 8.465 8.386 1.00 81.94 102 MET A N 1
ATOM 779 C CA . MET A 1 102 ? -8.063 7.911 9.545 1.00 81.94 102 MET A CA 1
ATOM 780 C C . MET A 1 102 ? -8.303 6.375 9.501 1.00 81.94 102 MET A C 1
ATOM 782 O O . MET A 1 102 ? -8.581 5.874 8.424 1.00 81.94 102 MET A O 1
ATOM 786 N N . SER A 1 103 ? -8.247 5.573 10.578 1.00 83.94 103 SER A N 1
ATOM 787 C CA . SER A 1 103 ? -8.135 4.094 10.417 1.00 83.94 103 SER A CA 1
ATOM 788 C C . SER A 1 103 ? -9.254 3.402 9.672 1.00 83.94 103 SER A C 1
ATOM 790 O O . SER A 1 103 ? -10.369 3.890 9.670 1.00 83.94 103 SER A O 1
ATOM 792 N N . PHE A 1 104 ? -8.977 2.219 9.110 1.00 85.50 104 PHE A N 1
ATOM 793 C CA . PHE A 1 104 ? -10.029 1.359 8.565 1.00 85.50 104 PHE A CA 1
ATOM 794 C C . PHE A 1 104 ? -11.168 1.187 9.583 1.00 85.50 104 PHE A C 1
ATOM 796 O O . PHE A 1 104 ? -12.307 1.523 9.288 1.00 85.50 104 PHE A O 1
ATOM 803 N N . HIS A 1 105 ? -10.843 0.825 10.827 1.00 86.38 105 HIS A N 1
ATOM 804 C CA . HIS A 1 105 ? -11.820 0.726 11.916 1.00 86.38 105 HIS A CA 1
ATOM 805 C C . HIS A 1 105 ? -12.460 2.070 12.315 1.00 86.38 105 HIS A C 1
ATOM 807 O O . HIS A 1 105 ? -13.650 2.092 12.616 1.00 86.38 105 HIS A O 1
ATOM 813 N N . ALA A 1 106 ? -11.744 3.201 12.280 1.00 85.38 106 ALA A N 1
ATOM 814 C CA . ALA A 1 106 ? -12.345 4.526 12.501 1.00 85.38 106 ALA A CA 1
ATOM 815 C C . ALA A 1 106 ? -13.263 4.966 11.347 1.00 85.38 106 ALA A C 1
ATOM 817 O O . ALA A 1 106 ? -14.282 5.600 11.582 1.00 85.38 106 ALA A O 1
ATOM 818 N N . TYR A 1 107 ? -12.935 4.598 10.111 1.00 84.81 107 TYR A N 1
ATOM 819 C CA . TYR A 1 107 ? -13.726 4.822 8.907 1.00 84.81 107 TYR A CA 1
ATOM 820 C C . TYR A 1 107 ? -15.000 3.972 8.931 1.00 84.81 107 TYR A C 1
ATOM 822 O O . TYR A 1 107 ? -16.080 4.521 8.734 1.00 84.81 107 TYR A O 1
ATOM 830 N N . LEU A 1 108 ? -14.902 2.682 9.289 1.00 85.25 108 LEU A N 1
ATOM 831 C CA . LEU A 1 108 ? -16.063 1.819 9.540 1.00 85.25 108 LEU A CA 1
ATOM 832 C C . LEU A 1 108 ? -17.002 2.443 10.582 1.00 85.25 108 LEU A C 1
ATOM 834 O O . LEU A 1 108 ? -18.213 2.490 10.370 1.00 85.25 108 LEU A O 1
ATOM 838 N N . ARG A 1 109 ? -16.461 2.991 11.678 1.00 86.00 109 ARG A N 1
ATOM 839 C CA . ARG A 1 109 ? -17.252 3.699 12.701 1.00 86.00 109 ARG A CA 1
ATOM 840 C C . ARG A 1 109 ? -17.851 5.007 12.165 1.00 86.00 109 ARG A C 1
ATOM 842 O O . ARG A 1 109 ? -19.040 5.248 12.356 1.00 86.00 109 ARG A O 1
ATOM 849 N N . LYS A 1 110 ? -17.085 5.803 11.410 1.00 86.50 110 LYS A N 1
ATOM 850 C CA . LYS A 1 110 ? -17.553 7.049 10.777 1.00 86.50 110 LYS A CA 1
ATOM 851 C C . LYS A 1 110 ? -18.747 6.813 9.849 1.00 86.50 110 LYS A C 1
ATOM 853 O O . LYS A 1 110 ? -19.701 7.579 9.918 1.00 86.50 110 LYS A O 1
ATOM 858 N N . ILE A 1 111 ? -18.731 5.760 9.026 1.00 82.88 111 ILE A N 1
ATOM 859 C CA . ILE A 1 111 ? -19.850 5.459 8.113 1.00 82.88 111 ILE A CA 1
ATOM 860 C C . ILE A 1 111 ? -21.042 4.801 8.829 1.00 82.88 111 ILE A C 1
ATOM 862 O O . ILE A 1 111 ? -22.185 5.132 8.525 1.00 82.88 111 ILE A O 1
ATOM 866 N N . THR A 1 112 ? -20.806 3.929 9.818 1.00 81.06 112 THR A N 1
ATOM 867 C CA . THR A 1 112 ? -21.890 3.229 10.543 1.00 81.06 112 THR A CA 1
ATOM 868 C C . THR A 1 112 ? -22.569 4.076 11.623 1.00 81.06 112 THR A C 1
ATOM 870 O O . THR A 1 112 ? -23.723 3.815 11.955 1.00 81.06 112 THR A O 1
ATOM 873 N N . SER A 1 113 ? -21.913 5.124 12.136 1.00 75.69 113 SER A N 1
ATOM 874 C CA . SER A 1 113 ? -22.490 6.033 13.145 1.00 75.69 113 SER A CA 1
ATOM 875 C C . SER A 1 113 ? -23.707 6.837 12.658 1.00 75.69 113 SER A C 1
ATOM 877 O O . SER A 1 113 ? -24.470 7.338 13.482 1.00 75.69 113 SER A O 1
ATOM 879 N N . GLY A 1 114 ? -23.915 6.954 11.339 1.00 60.81 114 GLY A N 1
ATOM 880 C CA . GLY A 1 114 ? -25.028 7.710 10.752 1.00 60.81 114 GLY A CA 1
ATOM 881 C C . GLY A 1 114 ? -26.249 6.879 10.337 1.00 60.81 114 GLY A C 1
ATOM 882 O O . GLY A 1 114 ? -27.363 7.406 10.358 1.00 60.81 114 GLY A O 1
ATOM 883 N N . LYS A 1 115 ? -26.048 5.619 9.916 1.00 57.38 115 LYS A N 1
ATOM 884 C CA . LYS A 1 115 ? -27.066 4.634 9.478 1.00 57.38 115 LYS A CA 1
ATOM 885 C C . LYS A 1 115 ? -26.387 3.313 9.082 1.00 57.38 115 LYS A C 1
ATOM 887 O O . LYS A 1 115 ? -25.171 3.255 8.930 1.00 57.38 115 LYS A O 1
ATOM 892 N N . PHE A 1 116 ? -27.183 2.269 8.829 1.00 49.50 116 PHE A N 1
ATOM 893 C CA . PHE A 1 116 ? -26.726 1.139 8.011 1.00 49.50 116 PHE A CA 1
ATOM 894 C C . PHE A 1 116 ? -26.429 1.632 6.585 1.00 49.50 116 PHE A C 1
ATOM 896 O O . PHE A 1 116 ? -27.330 2.108 5.896 1.00 49.50 116 PHE A O 1
ATOM 903 N N . ILE A 1 117 ? -25.173 1.508 6.160 1.00 54.41 117 ILE A N 1
ATOM 904 C CA . ILE A 1 117 ? -24.681 1.800 4.808 1.00 54.41 117 ILE A CA 1
ATOM 905 C C . ILE A 1 117 ? -23.847 0.584 4.384 1.00 54.41 117 ILE A C 1
ATOM 907 O O . ILE A 1 117 ? -23.042 0.100 5.182 1.00 54.41 117 ILE A O 1
ATOM 911 N N . SER A 1 118 ? -24.051 0.069 3.167 1.00 55.41 118 SER A N 1
ATOM 912 C CA . SER A 1 118 ? -23.188 -0.991 2.628 1.00 55.41 118 SER A CA 1
ATOM 913 C C . SER A 1 118 ? -21.839 -0.402 2.223 1.00 55.41 118 SER A C 1
ATOM 915 O O . SER A 1 118 ? -21.780 0.709 1.703 1.00 55.41 118 SER A O 1
ATOM 917 N N . LEU A 1 119 ? -20.752 -1.145 2.427 1.00 60.00 119 LEU A N 1
ATOM 918 C CA . LEU A 1 119 ? -19.388 -0.673 2.148 1.00 60.00 119 LEU A CA 1
ATOM 919 C C . LEU A 1 119 ? -19.076 -0.398 0.665 1.00 60.00 119 LEU A C 1
ATOM 921 O O . LEU A 1 119 ? -17.997 0.107 0.360 1.00 60.00 119 LEU A O 1
ATOM 925 N N . ASP A 1 120 ? -19.999 -0.721 -0.236 1.00 54.78 120 ASP A N 1
ATOM 926 C CA . ASP A 1 120 ? -19.805 -0.694 -1.687 1.00 54.78 120 ASP A CA 1
ATOM 927 C C . ASP A 1 120 ? -19.649 0.732 -2.267 1.00 54.78 120 ASP A C 1
ATOM 929 O O . ASP A 1 120 ? -19.079 0.894 -3.344 1.00 54.78 120 ASP A O 1
ATOM 933 N N . GLU A 1 121 ? -20.070 1.777 -1.537 1.00 46.72 121 GLU A N 1
ATOM 934 C CA . GLU A 1 121 ? -19.977 3.186 -1.958 1.00 46.72 121 GLU A CA 1
ATOM 935 C C . GLU A 1 121 ? -19.314 4.113 -0.910 1.00 46.72 121 GLU A C 1
ATOM 937 O O . GLU A 1 121 ? -20.009 4.862 -0.228 1.00 46.72 121 GLU A O 1
ATOM 942 N N . LEU A 1 122 ? -17.972 4.127 -0.796 1.00 43.38 122 LEU A N 1
ATOM 943 C CA . LEU A 1 122 ? -17.162 5.342 -0.504 1.00 43.38 122 LEU A CA 1
ATOM 944 C C . LEU A 1 122 ? -15.637 5.071 -0.528 1.00 43.38 122 LEU A C 1
ATOM 946 O O . LEU A 1 122 ? -15.187 3.928 -0.504 1.00 43.38 122 LEU A O 1
ATOM 950 N N . SER A 1 123 ? -14.817 6.136 -0.524 1.00 47.59 123 SER A N 1
ATOM 951 C CA . SER A 1 123 ? -13.344 6.045 -0.453 1.00 47.59 123 SER A CA 1
ATOM 952 C C . SER A 1 123 ? -12.698 7.038 0.537 1.00 47.59 123 SER A C 1
ATOM 954 O O . SER A 1 123 ? -12.811 8.248 0.335 1.00 47.59 123 SER A O 1
ATOM 956 N N . CYS A 1 124 ? -11.936 6.535 1.525 1.00 38.31 124 CYS A N 1
ATOM 957 C CA . CYS A 1 124 ? -10.983 7.252 2.410 1.00 38.31 124 CYS A CA 1
ATOM 958 C C . CYS A 1 124 ? -9.878 6.274 2.940 1.00 38.31 124 CYS A C 1
ATOM 960 O O . CYS A 1 124 ? -10.115 5.071 2.969 1.00 38.31 124 CYS A O 1
ATOM 962 N N . LYS A 1 125 ? -8.683 6.751 3.370 1.00 40.66 125 LYS A N 1
ATOM 963 C CA . LYS A 1 125 ? -7.575 5.969 4.031 1.00 40.66 125 LYS A CA 1
ATOM 964 C C . LYS A 1 125 ? -7.426 6.383 5.520 1.00 40.66 125 LYS A C 1
ATOM 966 O O . LYS A 1 125 ? -7.887 7.482 5.820 1.00 40.66 125 LYS A O 1
ATOM 971 N N . ILE A 1 126 ? -6.830 5.674 6.515 1.00 39.38 126 ILE A N 1
ATOM 972 C CA . ILE A 1 126 ? -5.747 4.660 6.703 1.00 39.38 126 ILE A CA 1
ATOM 973 C C . ILE A 1 126 ? -5.423 4.293 8.229 1.00 39.38 126 ILE A C 1
ATOM 975 O O . ILE A 1 126 ? -5.402 3.110 8.572 1.00 39.38 126 ILE A O 1
ATOM 979 N N . LYS A 1 127 ? -5.188 5.213 9.214 1.00 48.12 127 LYS A N 1
ATOM 980 C CA . LYS A 1 127 ? -4.787 4.917 10.659 1.00 48.12 127 LYS A CA 1
ATOM 981 C C . LYS A 1 127 ? -5.449 5.837 11.752 1.00 48.12 127 LYS A C 1
ATOM 983 O O . LYS A 1 127 ? -5.844 6.924 11.382 1.00 48.12 127 LYS A O 1
ATOM 988 N N . PRO A 1 128 ? -5.674 5.494 13.057 1.00 41.56 128 PRO A N 1
ATOM 989 C CA . PRO A 1 128 ? -4.932 4.602 13.967 1.00 41.56 128 PRO A CA 1
ATOM 990 C C . PRO A 1 128 ? -5.400 3.141 13.969 1.00 41.56 128 PRO A C 1
ATOM 992 O O . PRO A 1 128 ? -6.553 2.826 14.257 1.00 41.56 128 PRO A O 1
ATOM 995 N N . GLY A 1 129 ? -4.495 2.227 13.631 1.00 63.12 129 GLY A N 1
ATOM 996 C CA . GLY A 1 129 ? -4.812 0.807 13.517 1.00 63.12 129 GLY A CA 1
ATOM 997 C C . GLY A 1 129 ? -3.622 -0.033 13.063 1.00 63.12 129 GLY A C 1
ATOM 998 O O . GLY A 1 129 ? -2.518 0.493 12.887 1.00 63.12 129 GLY A O 1
ATOM 999 N N . ILE A 1 130 ? -3.903 -1.324 12.871 1.00 71.31 130 ILE A N 1
ATOM 1000 C CA . ILE A 1 130 ? -3.023 -2.464 12.548 1.00 71.31 130 ILE A CA 1
ATOM 1001 C C . ILE A 1 130 ? -1.627 -2.082 12.027 1.00 71.31 130 ILE A C 1
ATOM 1003 O O . ILE A 1 130 ? -1.473 -1.438 10.985 1.00 71.31 130 ILE A O 1
ATOM 1007 N N . ARG A 1 131 ? -0.589 -2.537 12.735 1.00 80.31 131 ARG A N 1
ATOM 1008 C CA . ARG A 1 131 ? 0.811 -2.503 12.292 1.00 80.31 131 ARG A CA 1
ATOM 1009 C C . ARG A 1 131 ? 1.199 -3.892 11.790 1.00 80.31 131 ARG A C 1
ATOM 1011 O O . ARG A 1 131 ? 1.213 -4.829 12.581 1.00 80.31 131 ARG A O 1
ATOM 1018 N N . ALA A 1 132 ? 1.559 -4.006 10.514 1.00 80.38 132 ALA A N 1
ATOM 1019 C CA . ALA A 1 132 ? 2.242 -5.193 10.014 1.00 80.38 132 ALA A CA 1
ATOM 1020 C C . ALA A 1 132 ? 3.610 -5.320 10.707 1.00 80.38 132 ALA A C 1
ATOM 1022 O O . ALA A 1 132 ? 4.360 -4.344 10.774 1.00 80.38 132 ALA A O 1
ATOM 1023 N N . ARG A 1 133 ? 3.928 -6.505 11.235 1.00 83.62 133 ARG A N 1
ATOM 1024 C CA . ARG A 1 133 ? 5.267 -6.858 11.722 1.00 83.62 133 ARG A CA 1
ATOM 1025 C C . ARG A 1 133 ? 5.821 -7.932 10.797 1.00 83.62 133 ARG A C 1
ATOM 1027 O O . ARG A 1 133 ? 5.220 -8.993 10.675 1.00 83.62 133 ARG A O 1
ATOM 1034 N N . VAL A 1 134 ? 6.949 -7.643 10.162 1.00 86.69 134 VAL A N 1
ATOM 1035 C CA . VAL A 1 134 ? 7.686 -8.609 9.346 1.00 86.69 134 VAL A CA 1
ATOM 1036 C C . VAL A 1 134 ? 8.550 -9.473 10.263 1.00 86.69 134 VAL A C 1
ATOM 1038 O O . VAL A 1 134 ? 9.267 -8.935 11.104 1.00 86.69 134 VAL A O 1
ATOM 1041 N N . THR A 1 135 ? 8.478 -10.793 10.090 1.00 87.75 135 THR A N 1
ATOM 1042 C CA . THR A 1 135 ? 9.357 -11.766 10.769 1.00 87.75 135 THR A CA 1
ATOM 1043 C C . THR A 1 135 ? 10.384 -12.375 9.810 1.00 87.75 135 THR A C 1
ATOM 1045 O O . THR A 1 135 ? 11.516 -12.628 10.205 1.00 87.75 135 THR A O 1
ATOM 1048 N N . ALA A 1 136 ? 9.998 -12.600 8.552 1.00 86.69 136 ALA A N 1
ATOM 1049 C CA . ALA A 1 136 ? 10.830 -13.197 7.511 1.00 86.69 136 ALA A CA 1
ATOM 1050 C C . ALA A 1 136 ? 10.438 -12.657 6.125 1.00 86.69 136 ALA A C 1
ATOM 1052 O O . ALA A 1 136 ? 9.344 -12.106 5.952 1.00 86.69 136 ALA A O 1
ATOM 1053 N N . VAL A 1 137 ? 11.326 -12.853 5.150 1.00 89.06 137 VAL A N 1
ATOM 1054 C CA . VAL A 1 137 ? 11.125 -12.552 3.728 1.00 89.06 137 VAL A CA 1
ATOM 1055 C C . VAL A 1 137 ? 11.340 -13.842 2.942 1.00 89.06 137 VAL A C 1
ATOM 1057 O O . VAL A 1 137 ? 12.348 -14.510 3.151 1.00 89.06 137 VAL A O 1
ATOM 1060 N N . TRP A 1 138 ? 10.407 -14.193 2.056 1.00 90.31 138 TRP A N 1
ATOM 1061 C CA . TRP A 1 138 ? 10.610 -15.253 1.064 1.00 90.31 138 TRP A CA 1
ATOM 1062 C C . TRP A 1 138 ? 10.878 -14.652 -0.315 1.00 90.31 138 TRP A C 1
ATOM 1064 O O . TRP A 1 138 ? 10.136 -13.769 -0.767 1.00 90.31 138 TRP A O 1
ATOM 1074 N N . GLU A 1 139 ? 11.909 -15.152 -0.990 1.00 90.25 139 GLU A N 1
ATOM 1075 C CA . GLU A 1 139 ? 12.217 -14.847 -2.386 1.00 90.25 139 GLU A CA 1
ATOM 1076 C C . GLU A 1 139 ? 11.708 -16.002 -3.265 1.00 90.25 139 GLU A C 1
ATOM 1078 O O . GLU A 1 139 ? 12.258 -17.099 -3.188 1.00 90.25 139 GLU A O 1
ATOM 1083 N N . PRO A 1 140 ? 10.633 -15.803 -4.053 1.00 90.12 140 PRO A N 1
ATOM 1084 C CA . PRO A 1 140 ? 10.174 -16.810 -5.006 1.00 90.12 140 PRO A CA 1
ATOM 1085 C C . PRO A 1 140 ? 11.152 -16.916 -6.192 1.00 90.12 140 PRO A C 1
ATOM 1087 O O . PRO A 1 140 ? 11.944 -15.992 -6.407 1.00 90.12 140 PRO A O 1
ATOM 1090 N N . PRO A 1 141 ? 11.058 -17.975 -7.019 1.00 92.12 141 PRO A N 1
ATOM 1091 C CA . PRO A 1 141 ? 11.729 -18.027 -8.316 1.00 92.12 141 PRO A CA 1
ATOM 1092 C C . PRO A 1 141 ? 11.454 -16.752 -9.127 1.00 92.12 141 PRO A C 1
ATOM 1094 O O . PRO A 1 141 ? 10.300 -16.367 -9.320 1.00 92.12 141 PRO A O 1
ATOM 1097 N N . GLN A 1 142 ? 12.507 -16.063 -9.563 1.00 92.06 142 GLN A N 1
ATOM 1098 C CA . GLN A 1 142 ? 12.399 -14.769 -10.240 1.00 92.06 142 GLN A CA 1
ATOM 1099 C C . GLN A 1 142 ? 13.593 -14.531 -11.174 1.00 92.06 142 GLN A C 1
ATOM 1101 O O . GLN A 1 142 ? 14.733 -14.837 -10.825 1.00 92.06 142 GLN A O 1
ATOM 1106 N N . GLU A 1 143 ? 13.331 -13.966 -12.350 1.00 91.75 143 GLU A N 1
ATOM 1107 C CA . GLU A 1 143 ? 14.348 -13.478 -13.281 1.00 91.75 143 GLU A CA 1
ATOM 1108 C C . GLU A 1 143 ? 14.525 -11.968 -13.073 1.00 91.75 143 GLU A C 1
ATOM 1110 O O . GLU A 1 143 ? 13.610 -11.179 -13.324 1.00 91.75 143 GLU A O 1
ATOM 1115 N N . SER A 1 144 ? 15.703 -11.566 -12.595 1.00 87.00 144 SER A N 1
ATOM 1116 C CA . SER A 1 144 ? 16.037 -10.166 -12.316 1.00 87.00 144 SER A CA 1
ATOM 1117 C C . SER A 1 144 ? 16.965 -9.606 -13.391 1.00 87.00 144 SER A C 1
ATOM 1119 O O . SER A 1 144 ? 18.090 -10.077 -13.565 1.00 87.00 144 SER A O 1
ATOM 1121 N N . GLY A 1 145 ? 16.495 -8.581 -14.099 1.00 86.38 145 GLY A N 1
ATOM 1122 C CA . GLY A 1 145 ? 17.315 -7.726 -14.948 1.00 86.38 145 GLY A CA 1
ATOM 1123 C C . GLY A 1 145 ? 17.897 -6.545 -14.169 1.00 86.38 145 GLY A C 1
ATOM 1124 O O . GLY A 1 145 ? 17.870 -6.504 -12.941 1.00 86.38 145 GLY A O 1
ATOM 1125 N N . ARG A 1 146 ? 18.412 -5.551 -14.900 1.00 83.69 146 ARG A N 1
ATOM 1126 C CA . ARG A 1 146 ? 18.867 -4.280 -14.314 1.00 83.69 146 ARG A CA 1
ATOM 1127 C C . ARG A 1 146 ? 17.688 -3.403 -13.882 1.00 83.69 146 ARG A C 1
ATOM 1129 O O . ARG A 1 146 ? 17.669 -2.909 -12.764 1.00 83.69 146 ARG A O 1
ATOM 1136 N N . ASP A 1 147 ? 16.738 -3.215 -14.794 1.00 81.81 147 ASP A N 1
ATOM 1137 C CA . ASP A 1 147 ? 15.609 -2.288 -14.659 1.00 81.81 147 ASP A CA 1
ATOM 1138 C C . ASP A 1 147 ? 14.260 -3.047 -14.788 1.00 81.81 147 ASP A C 1
ATOM 1140 O O . ASP A 1 147 ? 13.234 -2.480 -15.160 1.00 81.81 147 ASP A O 1
ATOM 1144 N N . SER A 1 148 ? 14.264 -4.367 -14.54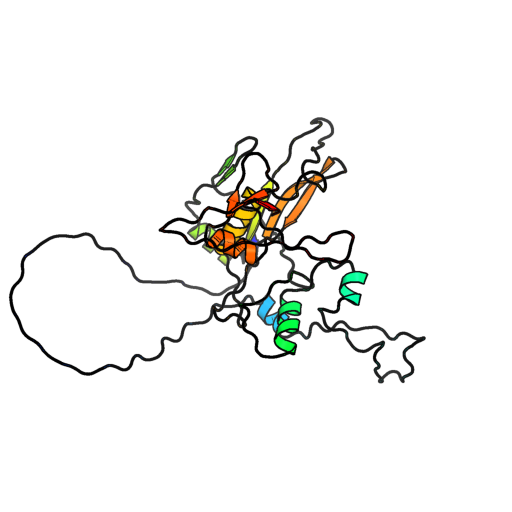7 1.00 82.94 148 SER A N 1
ATOM 1145 C CA . SER A 1 148 ? 13.106 -5.260 -14.692 1.00 82.94 148 SER A CA 1
ATOM 1146 C C . SER A 1 148 ? 13.181 -6.469 -13.753 1.00 82.94 148 SER A C 1
ATOM 1148 O O . SER A 1 148 ? 14.263 -6.961 -13.437 1.00 82.94 148 SER A O 1
ATOM 1150 N N . ILE A 1 149 ? 12.021 -6.982 -13.334 1.00 87.56 149 ILE A N 1
ATOM 1151 C CA . ILE A 1 149 ? 11.897 -8.224 -12.562 1.00 87.56 149 ILE A CA 1
ATOM 1152 C C . ILE A 1 149 ? 10.680 -9.018 -13.047 1.00 87.56 149 ILE A C 1
ATOM 1154 O O . ILE A 1 149 ? 9.589 -8.464 -13.191 1.00 87.56 149 ILE A O 1
ATOM 1158 N N . VAL A 1 150 ? 10.867 -10.312 -13.300 1.00 87.88 150 VAL A N 1
ATOM 1159 C CA . VAL A 1 150 ? 9.802 -11.253 -13.667 1.00 87.88 150 VAL A CA 1
ATOM 1160 C C . VAL A 1 150 ? 9.720 -12.309 -12.573 1.00 87.88 150 VAL A C 1
ATOM 1162 O O . VAL A 1 150 ? 10.640 -13.099 -12.394 1.00 87.88 150 VAL A O 1
ATOM 1165 N N . VAL A 1 151 ? 8.627 -12.311 -11.812 1.00 87.44 151 VAL A N 1
ATOM 1166 C CA . VAL A 1 151 ? 8.381 -13.323 -10.776 1.00 87.44 151 VAL A CA 1
ATOM 1167 C C . VAL A 1 151 ? 7.742 -14.544 -11.432 1.00 87.44 151 VAL A C 1
ATOM 1169 O O . VAL A 1 151 ? 6.698 -14.420 -12.070 1.00 87.44 151 VAL A O 1
ATOM 1172 N N . GLY A 1 152 ? 8.378 -15.704 -11.286 1.00 86.69 152 GLY A N 1
ATOM 1173 C CA . GLY A 1 152 ? 7.876 -16.985 -11.771 1.00 86.69 152 GLY A CA 1
ATOM 1174 C C . GLY A 1 152 ? 6.885 -17.638 -10.806 1.00 86.69 152 GLY A C 1
ATOM 1175 O O . GLY A 1 152 ? 6.594 -17.129 -9.720 1.00 86.69 152 GLY A O 1
ATOM 1176 N N . GLU A 1 153 ? 6.367 -18.798 -11.203 1.00 86.88 153 GLU A N 1
ATOM 1177 C CA . GLU A 1 153 ? 5.531 -19.616 -10.326 1.00 86.88 153 GLU A CA 1
ATOM 1178 C C . GLU A 1 153 ? 6.364 -20.276 -9.217 1.00 86.88 153 GLU A C 1
ATOM 1180 O O . GLU A 1 153 ? 7.527 -20.633 -9.402 1.00 86.88 153 GLU A O 1
ATOM 1185 N N . GLU A 1 154 ? 5.755 -20.439 -8.044 1.00 86.88 154 GLU A N 1
ATOM 1186 C CA . GLU A 1 154 ? 6.380 -21.041 -6.867 1.00 86.88 154 GLU A CA 1
ATOM 1187 C C . GLU A 1 154 ? 5.972 -22.526 -6.781 1.00 86.88 154 GLU A C 1
ATOM 1189 O O . GLU A 1 154 ? 4.858 -22.819 -6.330 1.00 86.88 154 GLU A O 1
ATOM 1194 N N . PRO A 1 155 ? 6.825 -23.482 -7.208 1.00 88.62 155 PRO A N 1
ATOM 1195 C CA . PRO A 1 155 ? 6.446 -24.894 -7.324 1.00 88.62 155 PRO A CA 1
ATOM 1196 C C . PRO A 1 155 ? 6.076 -25.538 -5.983 1.00 88.62 155 PRO A C 1
ATOM 1198 O O . PRO A 1 155 ? 5.364 -26.540 -5.958 1.00 88.62 155 PRO A O 1
ATOM 1201 N N . HIS A 1 156 ? 6.514 -24.960 -4.859 1.00 88.50 156 HIS A N 1
ATOM 1202 C CA . HIS A 1 156 ? 6.220 -25.464 -3.518 1.00 88.50 156 HIS A CA 1
ATOM 1203 C C . HIS A 1 156 ? 5.214 -24.587 -2.755 1.00 88.50 156 HIS A C 1
ATOM 1205 O O . HIS A 1 156 ? 5.150 -24.657 -1.528 1.00 88.50 156 HIS A O 1
ATOM 1211 N N . ALA A 1 157 ? 4.393 -23.784 -3.447 1.00 86.38 157 ALA A N 1
ATOM 1212 C CA . ALA A 1 157 ? 3.490 -22.806 -2.828 1.00 86.38 157 ALA A CA 1
ATOM 1213 C C . ALA A 1 157 ? 2.574 -23.395 -1.738 1.00 86.38 157 ALA A C 1
ATOM 1215 O O . ALA A 1 157 ? 2.386 -22.771 -0.694 1.00 86.38 157 ALA A O 1
ATOM 1216 N N . ALA A 1 158 ? 2.047 -24.608 -1.941 1.00 88.88 158 ALA A N 1
ATOM 1217 C CA . ALA A 1 158 ? 1.217 -25.298 -0.951 1.00 88.88 158 ALA A CA 1
ATOM 1218 C C . ALA A 1 158 ? 2.012 -25.731 0.298 1.00 88.88 158 ALA A C 1
ATOM 1220 O O . ALA A 1 158 ? 1.537 -25.564 1.420 1.00 88.88 158 ALA A O 1
ATOM 1221 N N . LEU A 1 159 ? 3.243 -26.225 0.119 1.00 90.81 159 LEU A N 1
ATOM 1222 C CA . LEU A 1 159 ? 4.135 -26.596 1.223 1.00 90.81 159 LEU A CA 1
ATOM 1223 C C . LEU A 1 159 ? 4.595 -25.359 2.004 1.00 90.81 159 LEU A C 1
ATOM 1225 O O . LEU A 1 159 ? 4.621 -25.381 3.230 1.00 90.81 159 LEU A O 1
ATOM 1229 N N . LEU A 1 160 ? 4.907 -24.261 1.311 1.00 88.62 160 LEU A N 1
ATOM 1230 C CA . LEU A 1 160 ? 5.240 -22.981 1.937 1.00 88.62 160 LEU A CA 1
ATOM 1231 C C . LEU A 1 160 ? 4.050 -22.402 2.711 1.00 88.62 160 LEU A C 1
ATOM 1233 O O . LEU A 1 160 ? 4.251 -21.850 3.789 1.00 88.62 160 LEU A O 1
ATOM 1237 N N . ALA A 1 161 ? 2.819 -22.561 2.213 1.00 86.19 161 ALA A N 1
ATOM 1238 C CA . ALA A 1 161 ? 1.611 -22.164 2.933 1.00 86.19 161 ALA A CA 1
ATOM 1239 C C . ALA A 1 161 ? 1.378 -23.007 4.202 1.00 86.19 161 ALA A C 1
ATOM 1241 O O . ALA A 1 161 ? 1.067 -22.437 5.245 1.00 86.19 161 ALA A O 1
ATOM 1242 N N . ASP A 1 162 ? 1.580 -24.328 4.148 1.00 89.69 162 ASP A N 1
ATOM 1243 C CA . ASP A 1 162 ? 1.470 -25.218 5.315 1.00 89.69 162 ASP A CA 1
ATOM 1244 C C . ASP A 1 162 ? 2.583 -24.963 6.350 1.00 89.69 162 ASP A C 1
ATOM 1246 O O . ASP A 1 162 ? 2.307 -24.808 7.540 1.00 89.69 162 ASP A O 1
ATOM 1250 N N . LEU A 1 163 ? 3.840 -24.819 5.913 1.00 90.38 163 LEU A N 1
ATOM 1251 C CA . LEU A 1 163 ? 4.959 -24.433 6.782 1.00 90.38 163 LEU A CA 1
ATOM 1252 C C . LEU A 1 163 ? 4.716 -23.074 7.444 1.00 90.38 163 LEU A C 1
ATOM 1254 O O . LEU A 1 163 ? 4.949 -22.922 8.644 1.00 90.38 163 LEU A O 1
ATOM 1258 N N . ALA A 1 164 ? 4.213 -22.097 6.688 1.00 87.31 164 ALA A N 1
ATOM 1259 C CA . ALA A 1 164 ? 3.857 -20.800 7.235 1.00 87.31 164 ALA A CA 1
ATOM 1260 C C . ALA A 1 164 ? 2.710 -20.935 8.257 1.00 87.31 164 ALA A C 1
ATOM 1262 O O . ALA A 1 164 ? 2.857 -20.484 9.392 1.00 87.31 164 ALA A O 1
ATOM 1263 N N . ALA A 1 165 ? 1.624 -21.644 7.936 1.00 85.88 165 ALA A N 1
ATOM 1264 C CA . ALA A 1 165 ? 0.517 -21.874 8.866 1.00 85.88 165 ALA A CA 1
ATOM 1265 C C . ALA A 1 165 ? 0.985 -22.521 10.187 1.00 85.88 165 ALA A C 1
ATOM 1267 O O . ALA A 1 165 ? 0.665 -22.011 11.262 1.00 85.88 165 ALA A O 1
ATOM 1268 N N . ARG A 1 166 ? 1.824 -23.568 10.122 1.00 89.06 166 ARG A N 1
ATOM 1269 C CA . ARG A 1 166 ? 2.418 -24.243 11.298 1.00 89.06 166 ARG A CA 1
ATOM 1270 C C . ARG A 1 166 ? 3.293 -23.329 12.157 1.00 89.06 166 ARG A C 1
ATOM 1272 O O . ARG A 1 166 ? 3.332 -23.498 13.372 1.00 89.06 166 ARG A O 1
ATOM 1279 N N . LEU A 1 167 ? 3.997 -22.380 11.542 1.00 88.25 167 LEU A N 1
ATOM 1280 C CA . LEU A 1 167 ? 4.826 -21.386 12.233 1.00 88.25 167 LEU A CA 1
ATOM 1281 C C . LEU A 1 167 ? 4.022 -20.178 12.744 1.00 88.25 167 LEU A C 1
ATOM 1283 O O . LEU A 1 167 ? 4.599 -19.282 13.361 1.00 88.25 167 LEU A O 1
ATOM 1287 N N . GLY A 1 168 ? 2.714 -20.115 12.476 1.00 82.25 168 GLY A N 1
ATOM 1288 C CA . GLY A 1 168 ? 1.917 -18.917 12.709 1.00 82.25 168 GLY A CA 1
ATOM 1289 C C . GLY A 1 168 ? 2.345 -17.786 11.773 1.00 82.25 168 GLY A C 1
ATOM 1290 O O . GLY A 1 168 ? 2.779 -16.727 12.213 1.00 82.25 168 GLY A O 1
ATOM 1291 N N . LEU A 1 169 ? 2.254 -18.003 10.464 1.00 83.94 169 LEU A N 1
ATOM 1292 C CA . LEU A 1 169 ? 2.730 -17.094 9.424 1.00 83.94 169 LEU A CA 1
ATOM 1293 C C . LEU A 1 169 ? 1.771 -17.147 8.202 1.00 83.94 169 LEU A C 1
ATOM 1295 O O . LEU A 1 169 ? 1.457 -18.209 7.683 1.00 83.94 169 LEU A O 1
ATOM 1299 N N . ARG A 1 170 ? 1.279 -15.988 7.742 1.00 84.12 170 ARG A N 1
ATOM 1300 C CA . ARG A 1 170 ? 0.316 -15.783 6.633 1.00 84.12 170 ARG A CA 1
ATOM 1301 C C . ARG A 1 170 ? 0.702 -14.557 5.798 1.00 84.12 170 ARG A C 1
ATOM 1303 O O . ARG A 1 170 ? 1.205 -13.592 6.369 1.00 84.12 170 ARG A O 1
ATOM 1310 N N . ARG A 1 171 ? 0.405 -14.515 4.497 1.00 87.31 171 ARG A N 1
ATOM 1311 C CA . ARG A 1 171 ? 0.911 -13.458 3.593 1.00 87.31 171 ARG A CA 1
ATOM 1312 C C . ARG A 1 171 ? 0.453 -12.031 3.955 1.00 87.31 171 ARG A C 1
ATOM 1314 O O . ARG A 1 171 ? -0.738 -11.745 4.011 1.00 87.31 171 ARG A O 1
ATOM 1321 N N . LEU A 1 172 ? 1.424 -11.145 4.207 1.00 89.38 172 LEU A N 1
ATOM 1322 C CA . LEU A 1 172 ? 1.237 -9.756 4.663 1.00 89.38 172 LEU A CA 1
ATOM 1323 C C . LEU A 1 172 ? 1.452 -8.691 3.577 1.00 89.38 172 LEU A C 1
ATOM 1325 O O . LEU A 1 172 ? 0.945 -7.580 3.709 1.00 89.38 172 LEU A O 1
ATOM 1329 N N . GLY A 1 173 ? 2.261 -8.974 2.560 1.00 92.50 173 GLY A N 1
ATOM 1330 C CA . GLY A 1 173 ? 2.709 -7.969 1.598 1.00 92.50 173 GLY A CA 1
ATOM 1331 C C . GLY A 1 173 ? 3.897 -8.437 0.766 1.00 92.50 173 GLY A C 1
ATOM 1332 O O . GLY A 1 173 ? 4.401 -9.543 0.984 1.00 92.50 173 GLY A O 1
ATOM 1333 N N . TRP A 1 174 ? 4.353 -7.575 -0.143 1.00 93.69 174 TRP A N 1
ATOM 1334 C CA . TRP A 1 174 ? 5.541 -7.778 -0.977 1.00 93.69 174 TRP A CA 1
ATOM 1335 C C . TRP A 1 174 ? 6.569 -6.654 -0.819 1.00 93.69 174 TRP A C 1
ATOM 1337 O O . TRP A 1 174 ? 6.247 -5.558 -0.356 1.00 93.69 174 TRP A O 1
ATOM 1347 N N . ILE A 1 175 ? 7.805 -6.954 -1.216 1.00 94.06 175 ILE A N 1
ATOM 1348 C CA . ILE A 1 175 ? 8.947 -6.035 -1.236 1.00 94.06 175 ILE A CA 1
ATOM 1349 C C . ILE A 1 175 ? 9.748 -6.208 -2.532 1.00 94.06 175 ILE A C 1
ATOM 1351 O O . ILE A 1 175 ? 9.854 -7.326 -3.053 1.00 94.06 175 ILE A O 1
ATOM 1355 N N . PHE A 1 176 ? 10.283 -5.093 -3.034 1.00 93.56 176 PHE A N 1
ATOM 1356 C CA . PHE A 1 176 ? 11.219 -4.997 -4.156 1.00 93.56 176 PHE A CA 1
ATOM 1357 C C . PHE A 1 176 ? 12.272 -3.901 -3.892 1.00 93.56 176 PHE A C 1
ATOM 1359 O O . PHE A 1 176 ? 12.115 -3.078 -2.987 1.00 93.56 176 PHE A O 1
ATOM 1366 N N . THR A 1 177 ? 13.356 -3.909 -4.667 1.00 92.94 177 THR A N 1
ATOM 1367 C CA . THR A 1 177 ? 14.512 -3.009 -4.520 1.00 92.94 177 THR A CA 1
ATOM 1368 C C . THR A 1 177 ? 14.728 -2.178 -5.780 1.00 92.94 177 THR A C 1
ATOM 1370 O O . THR A 1 177 ? 14.804 -2.743 -6.867 1.00 92.94 177 THR A O 1
ATOM 1373 N N . ASP A 1 178 ? 14.913 -0.873 -5.615 1.00 91.31 178 ASP A N 1
ATOM 1374 C CA . ASP A 1 178 ? 15.321 0.078 -6.650 1.00 91.31 178 ASP A CA 1
ATOM 1375 C C . ASP A 1 178 ? 16.549 0.854 -6.144 1.00 91.31 178 ASP A C 1
ATOM 1377 O O . ASP A 1 178 ? 16.456 1.947 -5.581 1.00 91.31 178 ASP A O 1
ATOM 1381 N N . LEU A 1 179 ? 17.713 0.205 -6.235 1.00 91.81 179 LEU A N 1
ATOM 1382 C CA . LEU A 1 179 ? 18.973 0.683 -5.668 1.00 91.81 179 LEU A CA 1
ATOM 1383 C C . LEU A 1 179 ? 20.046 0.762 -6.754 1.00 91.81 179 LEU A C 1
ATOM 1385 O O . LEU A 1 179 ? 20.661 -0.240 -7.117 1.00 91.81 179 LEU A O 1
ATOM 1389 N N . LEU A 1 180 ? 20.314 1.978 -7.231 1.00 91.31 180 LEU A N 1
ATOM 1390 C CA . LEU A 1 180 ? 21.475 2.265 -8.072 1.00 91.31 180 LEU A CA 1
ATOM 1391 C C . LEU A 1 180 ? 22.600 2.862 -7.210 1.00 91.31 180 LEU A C 1
ATOM 1393 O O . LEU A 1 180 ? 22.370 3.890 -6.567 1.00 91.31 180 LEU A O 1
ATOM 1397 N N . PRO A 1 181 ? 23.815 2.280 -7.194 1.00 91.75 181 PRO A N 1
ATOM 1398 C CA . PRO A 1 181 ? 24.935 2.849 -6.452 1.00 91.75 181 PRO A CA 1
ATOM 1399 C C . PRO A 1 181 ? 25.368 4.202 -7.040 1.00 91.75 181 PRO A C 1
ATOM 1401 O O . PRO A 1 181 ? 25.290 4.444 -8.253 1.00 91.75 181 PRO A O 1
ATOM 1404 N N . GLU A 1 182 ? 25.840 5.094 -6.172 1.00 91.19 182 GLU A N 1
ATOM 1405 C CA . GLU A 1 182 ? 26.516 6.330 -6.573 1.00 91.19 182 GLU A CA 1
ATOM 1406 C C . GLU A 1 182 ? 28.030 6.210 -6.376 1.00 91.19 182 GLU A C 1
ATOM 1408 O O . GLU A 1 182 ? 28.772 6.340 -7.348 1.00 91.19 182 GLU A O 1
ATOM 1413 N N . ASP A 1 183 ? 28.471 5.859 -5.164 1.00 90.06 183 ASP A N 1
ATOM 1414 C CA . ASP A 1 183 ? 29.848 5.456 -4.870 1.00 90.06 183 ASP A CA 1
ATOM 1415 C C . ASP A 1 183 ? 29.877 4.145 -4.068 1.00 90.06 183 ASP A C 1
ATOM 1417 O O . ASP A 1 183 ? 29.322 4.049 -2.970 1.00 90.06 183 ASP A O 1
ATOM 1421 N N . LEU A 1 184 ? 30.568 3.146 -4.625 1.00 88.62 184 LEU A N 1
ATOM 1422 C CA . LEU A 1 184 ? 30.769 1.821 -4.036 1.00 88.62 184 LEU A CA 1
ATOM 1423 C C . LEU A 1 184 ? 31.743 1.834 -2.847 1.00 88.62 184 LEU A C 1
ATOM 1425 O O . LEU A 1 184 ? 31.668 0.935 -2.014 1.00 88.62 184 LEU A O 1
ATOM 1429 N N . ALA A 1 185 ? 32.643 2.820 -2.752 1.00 89.50 185 ALA A N 1
ATOM 1430 C CA . ALA A 1 185 ? 33.583 2.938 -1.638 1.00 89.50 185 ALA A CA 1
ATOM 1431 C C . ALA A 1 185 ? 32.924 3.561 -0.395 1.00 89.50 185 ALA A C 1
ATOM 1433 O O . ALA A 1 185 ? 33.131 3.076 0.716 1.00 89.50 185 ALA A O 1
ATOM 1434 N N . ALA A 1 186 ? 32.094 4.592 -0.580 1.00 87.44 186 ALA A N 1
ATOM 1435 C CA . ALA A 1 186 ? 31.270 5.174 0.481 1.00 87.44 186 ALA A CA 1
ATOM 1436 C C . ALA A 1 186 ? 29.981 4.382 0.791 1.00 87.44 186 ALA A C 1
ATOM 1438 O O . ALA A 1 186 ? 29.315 4.681 1.779 1.00 87.44 186 ALA A O 1
ATOM 1439 N N . GLY A 1 187 ? 29.603 3.402 -0.042 1.00 89.25 187 GLY A N 1
ATOM 1440 C CA . GLY A 1 187 ? 28.372 2.616 0.122 1.00 89.25 187 GLY A CA 1
ATOM 1441 C C . GLY A 1 187 ? 27.081 3.403 -0.151 1.00 89.25 187 GLY A C 1
ATOM 1442 O O . GLY A 1 187 ? 26.030 3.058 0.383 1.00 89.25 187 GLY A O 1
ATOM 1443 N N . THR A 1 188 ? 27.155 4.470 -0.951 1.00 92.88 188 THR A N 1
ATOM 1444 C CA . THR A 1 188 ? 26.040 5.408 -1.173 1.00 92.88 188 THR A CA 1
ATOM 1445 C C . THR A 1 188 ? 25.161 5.009 -2.355 1.00 92.88 188 THR A C 1
ATOM 1447 O O . THR A 1 188 ? 25.639 4.487 -3.367 1.00 92.88 188 THR A O 1
ATOM 1450 N N . VAL A 1 189 ? 23.863 5.297 -2.246 1.00 94.12 189 VAL A N 1
ATOM 1451 C CA . VAL A 1 189 ? 22.845 4.994 -3.263 1.00 94.12 189 VAL A CA 1
ATOM 1452 C C . VAL A 1 189 ? 22.165 6.260 -3.779 1.00 94.12 189 VAL A C 1
ATOM 1454 O O . VAL A 1 189 ? 22.033 7.256 -3.071 1.00 94.12 189 VAL A O 1
ATOM 1457 N N . ARG A 1 190 ? 21.730 6.233 -5.039 1.00 92.50 190 ARG A N 1
ATOM 1458 C CA . ARG A 1 190 ? 21.088 7.378 -5.693 1.00 92.50 190 ARG A CA 1
ATOM 1459 C C . ARG A 1 190 ? 19.660 7.583 -5.183 1.00 92.50 190 ARG A C 1
ATOM 1461 O O . ARG A 1 190 ? 18.877 6.641 -5.110 1.00 92.50 190 ARG A O 1
ATOM 1468 N N . HIS A 1 191 ? 19.302 8.839 -4.938 1.00 92.75 191 HIS A N 1
ATOM 1469 C CA . HIS A 1 191 ? 17.925 9.275 -4.707 1.00 92.75 191 HIS A CA 1
ATOM 1470 C C . HIS A 1 191 ? 17.179 9.339 -6.053 1.00 92.75 191 HIS A C 1
ATOM 1472 O O . HIS A 1 191 ? 17.329 10.304 -6.803 1.00 92.75 191 HIS A O 1
ATOM 1478 N N . LEU A 1 192 ? 16.446 8.276 -6.399 1.00 89.06 192 LEU A N 1
ATOM 1479 C CA . LEU A 1 192 ? 15.722 8.155 -7.678 1.00 89.06 192 LEU A CA 1
ATOM 1480 C C . LEU A 1 192 ? 14.252 8.587 -7.566 1.00 89.06 192 LEU A C 1
ATOM 1482 O O . LEU A 1 192 ? 13.687 9.168 -8.497 1.00 89.06 192 LEU A O 1
ATOM 1486 N N . ARG A 1 193 ? 13.644 8.299 -6.413 1.00 89.62 193 ARG A N 1
ATOM 1487 C CA . ARG A 1 193 ? 12.220 8.479 -6.119 1.00 89.62 193 ARG A CA 1
ATOM 1488 C C . ARG A 1 193 ? 12.021 9.697 -5.233 1.00 89.62 193 ARG A C 1
ATOM 1490 O O . ARG A 1 193 ? 12.752 9.878 -4.266 1.00 89.62 193 ARG A O 1
ATOM 1497 N N . GLY A 1 194 ? 11.054 10.545 -5.562 1.00 87.00 194 GLY A N 1
ATOM 1498 C CA . GLY A 1 194 ? 10.848 11.802 -4.852 1.00 87.00 194 GLY A CA 1
ATOM 1499 C C . GLY A 1 194 ? 9.776 12.693 -5.470 1.00 87.00 194 GLY A C 1
ATOM 1500 O O . GLY A 1 194 ? 9.049 12.301 -6.379 1.00 87.00 194 GLY A O 1
ATOM 1501 N N . VAL A 1 195 ? 9.684 13.922 -4.954 1.00 86.19 195 VAL A N 1
ATOM 1502 C CA . VAL A 1 195 ? 8.639 14.900 -5.317 1.00 86.19 195 VAL A CA 1
ATOM 1503 C C . VAL A 1 195 ? 8.722 15.338 -6.785 1.00 86.19 195 VAL A C 1
ATOM 1505 O O . VAL A 1 195 ? 7.687 15.604 -7.391 1.00 86.19 195 VAL A O 1
ATOM 1508 N N . ASP A 1 196 ? 9.931 15.382 -7.349 1.00 85.31 196 ASP A N 1
ATOM 1509 C CA . ASP A 1 196 ? 10.196 15.814 -8.728 1.00 85.31 196 ASP A CA 1
ATOM 1510 C C . ASP A 1 196 ? 10.190 14.656 -9.750 1.00 85.31 196 ASP A C 1
ATOM 1512 O O . ASP A 1 19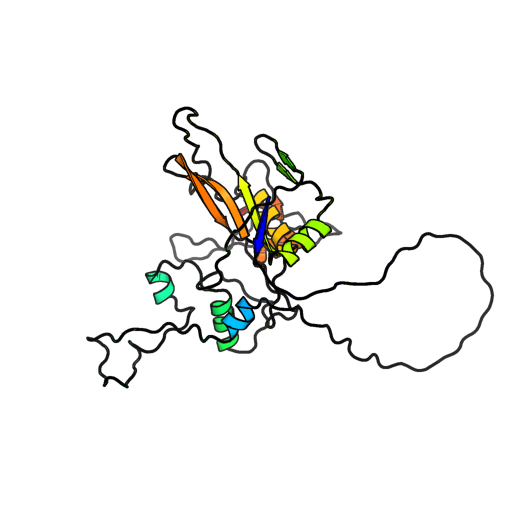6 ? 10.346 14.896 -10.947 1.00 85.31 196 ASP A O 1
ATOM 1516 N N . THR A 1 197 ? 10.025 13.406 -9.295 1.00 87.44 197 THR A N 1
ATOM 1517 C CA . THR A 1 197 ? 9.981 12.197 -10.137 1.00 87.44 197 THR A CA 1
ATOM 1518 C C . THR A 1 197 ? 8.693 11.404 -9.876 1.00 87.44 197 THR A C 1
ATOM 1520 O O . THR A 1 197 ? 7.620 11.802 -10.324 1.00 87.44 197 THR A O 1
ATOM 1523 N N . HIS A 1 198 ? 8.774 10.289 -9.152 1.00 89.25 198 HIS A N 1
ATOM 1524 C CA . HIS A 1 198 ? 7.640 9.508 -8.666 1.00 89.25 198 HIS A CA 1
ATOM 1525 C C . HIS A 1 198 ? 8.028 8.732 -7.403 1.00 89.25 198 HIS A C 1
ATOM 1527 O O . HIS A 1 198 ? 9.205 8.600 -7.078 1.00 89.25 198 HIS A O 1
ATOM 1533 N N . PHE A 1 199 ? 7.027 8.203 -6.700 1.00 92.06 199 PHE A N 1
ATOM 1534 C CA . PHE A 1 199 ? 7.216 7.355 -5.515 1.00 92.06 199 PHE A CA 1
ATOM 1535 C C . PHE A 1 199 ? 7.065 5.864 -5.847 1.00 92.06 199 PHE A C 1
ATOM 1537 O O . PHE A 1 199 ? 7.891 5.042 -5.455 1.00 92.06 199 PHE A O 1
ATOM 1544 N N . LEU A 1 200 ? 6.037 5.530 -6.631 1.00 92.25 200 LEU A N 1
ATOM 1545 C CA . LEU A 1 200 ? 5.847 4.232 -7.273 1.00 92.25 200 LEU A CA 1
ATOM 1546 C C . LEU A 1 200 ? 5.599 4.448 -8.764 1.00 92.25 200 LEU A C 1
ATOM 1548 O O . LEU A 1 200 ? 5.003 5.457 -9.145 1.00 92.25 200 LEU A O 1
ATOM 1552 N N . SER A 1 201 ? 6.030 3.500 -9.591 1.00 91.62 201 SER A N 1
ATOM 1553 C CA . SER A 1 201 ? 5.677 3.485 -11.012 1.00 91.62 201 SER A CA 1
ATOM 1554 C C . SER A 1 201 ? 4.278 2.896 -11.233 1.00 91.62 201 SER A C 1
ATOM 1556 O O . SER A 1 201 ? 3.768 2.110 -10.428 1.00 91.62 201 SER A O 1
ATOM 1558 N N . ALA A 1 202 ? 3.651 3.217 -12.366 1.00 91.19 202 ALA A N 1
ATOM 1559 C CA . ALA A 1 202 ? 2.364 2.647 -12.762 1.00 91.19 202 ALA A CA 1
ATOM 1560 C C . ALA A 1 202 ? 2.393 1.105 -12.778 1.00 91.19 202 ALA A C 1
ATOM 1562 O O . ALA A 1 202 ? 1.438 0.467 -12.337 1.00 91.19 202 ALA A O 1
ATOM 1563 N N . GLN A 1 203 ? 3.507 0.499 -13.208 1.00 90.62 203 GLN A N 1
ATOM 1564 C CA . GLN A 1 203 ? 3.697 -0.954 -13.203 1.00 90.62 203 GLN A CA 1
ATOM 1565 C C . GLN A 1 203 ? 3.753 -1.532 -11.780 1.00 90.62 203 GLN A C 1
ATOM 1567 O O . GLN A 1 203 ? 3.118 -2.556 -11.514 1.00 90.62 203 GLN A O 1
ATOM 1572 N N . GLU A 1 204 ? 4.448 -0.881 -10.845 1.00 92.56 204 GLU A N 1
ATOM 1573 C CA . GLU A 1 204 ? 4.481 -1.293 -9.435 1.00 92.56 204 GLU A CA 1
ATOM 1574 C C . GLU A 1 204 ? 3.106 -1.158 -8.776 1.00 92.56 204 GLU A C 1
ATOM 1576 O O . GLU A 1 204 ? 2.678 -2.062 -8.062 1.00 92.56 204 GLU A O 1
ATOM 1581 N N . CYS A 1 205 ? 2.377 -0.073 -9.053 1.00 93.75 205 CYS A N 1
ATOM 1582 C CA . CYS A 1 205 ? 1.018 0.133 -8.554 1.00 93.75 205 CYS A CA 1
ATOM 1583 C C . CYS A 1 205 ? 0.024 -0.901 -9.106 1.00 93.75 205 CYS A C 1
ATOM 1585 O O . CYS A 1 205 ? -0.794 -1.424 -8.346 1.00 93.75 205 CYS A O 1
ATOM 1587 N N . ILE A 1 206 ? 0.120 -1.258 -10.391 1.00 93.06 206 ILE A N 1
ATOM 1588 C CA . ILE A 1 206 ? -0.671 -2.344 -10.991 1.00 93.06 206 ILE A CA 1
ATOM 1589 C C . ILE A 1 206 ? -0.305 -3.689 -10.348 1.00 93.06 206 ILE A C 1
ATOM 1591 O O . ILE A 1 206 ? -1.191 -4.441 -9.946 1.00 93.06 206 ILE A O 1
ATOM 1595 N N . THR A 1 207 ? 0.985 -3.966 -10.153 1.00 92.31 207 THR A N 1
ATOM 1596 C CA . THR A 1 207 ? 1.473 -5.196 -9.499 1.00 92.31 207 THR A CA 1
ATOM 1597 C C . THR A 1 207 ? 0.995 -5.297 -8.044 1.00 92.31 207 THR A C 1
ATOM 1599 O O . THR A 1 207 ? 0.502 -6.339 -7.609 1.00 92.31 207 THR A O 1
ATOM 1602 N N . ALA A 1 208 ? 1.040 -4.191 -7.300 1.00 94.12 208 ALA A N 1
ATOM 1603 C CA . ALA A 1 208 ? 0.500 -4.087 -5.949 1.00 94.12 208 ALA A CA 1
ATOM 1604 C C . ALA A 1 208 ? -1.026 -4.292 -5.911 1.00 94.12 208 ALA A C 1
ATOM 1606 O O . ALA A 1 208 ? -1.525 -4.996 -5.033 1.00 94.12 208 ALA A O 1
ATOM 1607 N N . GLY A 1 209 ? -1.767 -3.725 -6.870 1.00 93.75 209 GLY A N 1
ATOM 1608 C CA . GLY A 1 209 ? -3.209 -3.941 -7.022 1.00 93.75 209 GLY A CA 1
ATOM 1609 C C . GLY A 1 209 ? -3.560 -5.394 -7.351 1.00 93.75 209 GLY A C 1
ATOM 1610 O O . GLY A 1 209 ? -4.506 -5.944 -6.787 1.00 93.75 209 GLY A O 1
ATOM 1611 N N . HIS A 1 210 ? -2.766 -6.054 -8.197 1.00 93.62 210 HIS A N 1
ATOM 1612 C CA . HIS A 1 210 ? -2.909 -7.477 -8.501 1.00 93.62 210 HIS A CA 1
ATOM 1613 C C . HIS A 1 210 ? -2.698 -8.330 -7.241 1.00 93.62 210 HIS A C 1
ATOM 1615 O O . HIS A 1 210 ? -3.582 -9.102 -6.866 1.00 93.62 210 HIS A O 1
ATOM 1621 N N . PHE A 1 211 ? -1.597 -8.127 -6.509 1.00 93.94 211 PHE A N 1
ATOM 1622 C CA . PHE A 1 211 ? -1.379 -8.856 -5.260 1.00 93.94 211 PHE A CA 1
ATOM 1623 C C . PHE A 1 211 ? -2.427 -8.540 -4.179 1.00 93.94 211 PHE A C 1
ATOM 1625 O O . PHE A 1 211 ? -2.753 -9.428 -3.397 1.00 93.94 211 PHE A O 1
ATOM 1632 N N . GLN A 1 212 ? -3.006 -7.336 -4.128 1.00 94.31 212 GLN A N 1
ATOM 1633 C CA . GLN A 1 212 ? -4.124 -7.045 -3.218 1.00 94.31 212 GLN A CA 1
ATOM 1634 C C . GLN A 1 212 ? -5.403 -7.805 -3.580 1.00 94.31 212 GLN A C 1
ATOM 1636 O O . GLN A 1 212 ? -6.090 -8.286 -2.681 1.00 94.31 212 GLN A O 1
ATOM 1641 N N . ASN A 1 213 ? -5.697 -7.981 -4.872 1.00 93.31 213 ASN A N 1
ATOM 1642 C CA . ASN A 1 213 ? -6.814 -8.815 -5.325 1.00 93.31 213 ASN A CA 1
ATOM 1643 C C . ASN A 1 213 ? -6.629 -10.301 -4.987 1.00 93.31 213 ASN A C 1
ATOM 1645 O O . ASN A 1 213 ? -7.612 -10.974 -4.697 1.00 93.31 213 ASN A O 1
ATOM 1649 N N . LEU A 1 214 ? -5.387 -10.794 -4.940 1.00 92.56 214 LEU A N 1
ATOM 1650 C CA . LEU A 1 214 ? -5.069 -12.145 -4.453 1.00 92.56 214 LEU A CA 1
ATOM 1651 C C . LEU A 1 214 ? -5.153 -12.294 -2.919 1.00 92.56 214 LEU A C 1
ATOM 1653 O O . LEU A 1 214 ? -5.029 -13.406 -2.410 1.00 92.56 214 LEU A O 1
ATOM 1657 N N . HIS A 1 215 ? -5.349 -11.201 -2.172 1.00 92.31 215 HIS A N 1
ATOM 1658 C CA . HIS A 1 215 ? -5.456 -11.203 -0.708 1.00 92.31 215 HIS A CA 1
ATOM 1659 C C . HIS A 1 215 ? -6.601 -10.288 -0.233 1.00 92.31 215 HIS A C 1
ATOM 1661 O O . HIS A 1 215 ? -6.345 -9.284 0.448 1.00 92.31 215 HIS A O 1
ATOM 1667 N N . PRO A 1 216 ? -7.862 -10.587 -0.595 1.00 92.12 216 PRO A N 1
ATOM 1668 C CA . PRO A 1 216 ? -9.004 -9.793 -0.165 1.00 92.12 216 PRO A CA 1
ATOM 1669 C C . PRO A 1 216 ? -9.166 -9.884 1.356 1.00 92.12 216 PRO A C 1
ATOM 1671 O O . PRO A 1 216 ? -9.044 -10.954 1.951 1.00 92.12 216 PRO A O 1
ATOM 1674 N N . ASN A 1 217 ? -9.443 -8.756 2.005 1.00 91.12 217 ASN A N 1
ATOM 1675 C CA . ASN A 1 217 ? -9.648 -8.722 3.448 1.00 91.12 217 ASN A CA 1
ATOM 1676 C C . ASN A 1 217 ? -11.112 -9.018 3.803 1.00 91.12 217 ASN A C 1
ATOM 1678 O O . ASN A 1 217 ? -12.000 -8.285 3.367 1.00 91.12 217 ASN A O 1
ATOM 1682 N N . ALA A 1 218 ? -11.363 -10.041 4.623 1.00 91.44 218 ALA A N 1
ATOM 1683 C CA . ALA A 1 218 ? -12.697 -10.335 5.145 1.00 91.44 218 ALA A CA 1
ATOM 1684 C C . ALA A 1 218 ? -13.240 -9.163 5.986 1.00 91.44 218 ALA A C 1
ATOM 1686 O O . ALA A 1 218 ? -12.497 -8.519 6.729 1.00 91.44 218 ALA A O 1
ATOM 1687 N N . CYS A 1 219 ? -14.530 -8.854 5.842 1.00 89.19 219 CYS A N 1
ATOM 1688 C CA . CYS A 1 219 ? -15.198 -7.786 6.582 1.00 89.19 219 CYS A CA 1
ATOM 1689 C C . CYS A 1 219 ? -16.712 -8.029 6.676 1.00 89.19 219 CYS A C 1
ATOM 1691 O O . CYS A 1 219 ? -17.431 -7.986 5.675 1.00 89.19 219 CYS A O 1
ATOM 1693 N N . ARG A 1 220 ? -17.231 -8.178 7.900 1.00 86.56 220 ARG A N 1
ATOM 1694 C CA . ARG A 1 220 ? -18.659 -8.396 8.209 1.00 86.56 220 ARG A CA 1
ATOM 1695 C C . ARG A 1 220 ? -19.605 -7.302 7.704 1.00 86.56 220 ARG A C 1
ATOM 1697 O O . ARG A 1 220 ? -20.806 -7.553 7.598 1.00 86.56 220 ARG A O 1
ATOM 1704 N N . HIS A 1 221 ? -19.071 -6.104 7.452 1.00 84.00 221 HIS A N 1
ATOM 1705 C CA . HIS A 1 221 ? -19.804 -4.912 7.016 1.00 84.00 221 HIS A CA 1
ATOM 1706 C C . HIS A 1 221 ? -19.910 -4.786 5.485 1.00 84.00 221 HIS A C 1
ATOM 1708 O O . HIS A 1 221 ? -20.591 -3.885 5.000 1.00 84.00 221 HIS A O 1
ATOM 1714 N N . ALA A 1 222 ? -19.241 -5.656 4.722 1.00 85.31 222 ALA A N 1
ATOM 1715 C CA . ALA A 1 222 ? -19.348 -5.703 3.268 1.00 85.31 222 ALA A CA 1
ATOM 1716 C C . ALA A 1 222 ? -20.476 -6.643 2.826 1.00 85.31 222 ALA A C 1
ATOM 1718 O O . ALA A 1 222 ? -20.656 -7.718 3.404 1.00 85.31 222 ALA A O 1
ATOM 1719 N N . SER A 1 223 ? -21.200 -6.264 1.771 1.00 82.81 223 SER A N 1
ATOM 1720 C CA . SER A 1 223 ? -22.237 -7.095 1.141 1.00 82.81 223 SER A CA 1
ATOM 1721 C C . SER A 1 223 ? -21.658 -8.415 0.608 1.00 82.81 223 SER A C 1
ATOM 1723 O O . SER A 1 223 ? -22.219 -9.484 0.837 1.00 82.81 223 SER A O 1
ATOM 1725 N N . SER A 1 224 ? -20.477 -8.336 -0.006 1.00 84.88 224 SER A N 1
ATOM 1726 C CA . SER A 1 224 ? -19.654 -9.444 -0.507 1.00 84.88 224 SER A CA 1
ATOM 1727 C C . SER A 1 224 ? -18.938 -10.261 0.580 1.00 84.88 224 SER A C 1
ATOM 1729 O O . SER A 1 224 ? -18.305 -11.267 0.269 1.00 84.88 224 SER A O 1
ATOM 1731 N N . GLY A 1 225 ? -18.954 -9.807 1.838 1.00 87.44 225 GLY A N 1
ATOM 1732 C CA . GLY A 1 225 ? -18.118 -10.345 2.917 1.00 87.44 225 GLY A CA 1
ATOM 1733 C C . GLY A 1 225 ? -16.637 -9.934 2.871 1.00 87.44 225 GLY A C 1
ATOM 1734 O O . GLY A 1 225 ? -15.908 -10.266 3.804 1.00 87.44 225 GLY A O 1
ATOM 1735 N N . TYR A 1 226 ? -16.186 -9.186 1.856 1.00 89.19 226 TYR A N 1
ATOM 1736 C CA . TYR A 1 226 ? -14.798 -8.725 1.714 1.00 89.19 226 TYR A CA 1
ATOM 1737 C C . TYR A 1 226 ? -14.717 -7.220 1.420 1.00 89.19 226 TYR A C 1
ATOM 1739 O O . TYR A 1 226 ? -15.486 -6.692 0.620 1.00 89.19 226 TYR A O 1
ATOM 1747 N N . PHE A 1 227 ? -13.744 -6.520 2.008 1.00 88.88 227 PHE A N 1
ATOM 1748 C CA . PHE A 1 227 ? -13.481 -5.111 1.708 1.00 88.88 227 PHE A CA 1
ATOM 1749 C C . PHE A 1 227 ? -11.985 -4.792 1.655 1.00 88.88 227 PHE A C 1
ATOM 1751 O O . PHE A 1 227 ? -11.290 -4.833 2.673 1.00 88.88 227 PHE A O 1
ATOM 1758 N N . GLY A 1 228 ? -11.513 -4.408 0.466 1.00 88.56 228 GLY A N 1
ATOM 1759 C CA . GLY A 1 228 ? -10.119 -4.049 0.214 1.00 88.56 228 GLY A CA 1
ATOM 1760 C C . GLY A 1 228 ? -9.149 -5.195 0.508 1.00 88.56 228 GLY A C 1
ATOM 1761 O O . GLY A 1 228 ? -9.468 -6.371 0.337 1.00 88.56 228 GLY A O 1
ATOM 1762 N N . SER A 1 229 ? -7.954 -4.843 0.976 1.00 91.25 229 SER A N 1
ATOM 1763 C CA . SER A 1 229 ? -6.897 -5.786 1.341 1.00 91.25 229 SER A CA 1
ATOM 1764 C C . SER A 1 229 ? -6.078 -5.251 2.521 1.00 91.25 229 SER A C 1
ATOM 1766 O O . SER A 1 229 ? -6.053 -4.046 2.779 1.00 91.25 229 SER A O 1
ATOM 1768 N N . LYS A 1 230 ? -5.369 -6.142 3.220 1.00 89.50 230 LYS A N 1
ATOM 1769 C CA . LYS A 1 230 ? -4.309 -5.797 4.189 1.00 89.50 230 LYS A CA 1
ATOM 1770 C C . LYS A 1 230 ? -2.900 -5.906 3.590 1.00 89.50 230 LYS A C 1
ATOM 1772 O O . LYS A 1 230 ? -1.928 -5.637 4.290 1.00 89.50 230 LYS A O 1
ATOM 1777 N N . PHE A 1 231 ? -2.790 -6.298 2.320 1.00 92.94 231 PHE A N 1
ATOM 1778 C CA . PHE A 1 231 ? -1.524 -6.588 1.659 1.00 92.94 231 PHE A CA 1
ATOM 1779 C C . PHE A 1 231 ? -0.744 -5.302 1.336 1.00 92.94 231 PHE A C 1
ATOM 1781 O O . PHE A 1 231 ? -1.195 -4.456 0.552 1.00 92.94 231 PHE A O 1
ATOM 1788 N N . VAL A 1 232 ? 0.425 -5.151 1.965 1.00 92.88 232 VAL A N 1
ATOM 1789 C CA . VAL A 1 232 ? 1.303 -3.977 1.813 1.00 92.88 232 VAL A CA 1
ATOM 1790 C C . VAL A 1 232 ? 2.316 -4.147 0.680 1.00 92.88 232 VAL A C 1
ATOM 1792 O O . VAL A 1 232 ? 2.633 -5.256 0.260 1.00 92.88 232 VAL A O 1
ATOM 1795 N N . THR A 1 233 ? 2.839 -3.027 0.195 1.00 94.62 233 THR A N 1
ATOM 1796 C CA . THR A 1 233 ? 3.965 -2.940 -0.744 1.00 94.62 233 THR A CA 1
ATOM 1797 C C . THR A 1 233 ? 5.112 -2.224 -0.047 1.00 94.62 233 THR A C 1
ATOM 1799 O O . THR A 1 233 ? 4.860 -1.244 0.649 1.00 94.62 233 THR A O 1
ATOM 1802 N N . VAL A 1 234 ? 6.351 -2.677 -0.215 1.00 94.69 234 VAL A N 1
ATOM 1803 C CA . VAL A 1 234 ? 7.537 -1.973 0.295 1.00 94.69 234 VAL A CA 1
ATOM 1804 C C . VAL A 1 234 ? 8.536 -1.776 -0.838 1.00 94.69 234 VAL A C 1
ATOM 1806 O O . VAL A 1 234 ? 8.958 -2.743 -1.468 1.00 94.69 234 VAL A O 1
ATOM 1809 N N . CYS A 1 235 ? 8.908 -0.522 -1.080 1.00 94.12 235 CYS A N 1
ATOM 1810 C CA . CYS A 1 235 ? 9.996 -0.159 -1.979 1.00 94.12 235 CYS A CA 1
ATOM 1811 C C . CYS A 1 235 ? 11.252 0.104 -1.143 1.00 94.12 235 CYS A C 1
ATOM 1813 O O . CYS A 1 235 ? 11.195 0.867 -0.178 1.00 94.12 235 CYS A O 1
ATOM 1815 N N . VAL A 1 236 ? 12.380 -0.506 -1.505 1.00 94.69 236 VAL A N 1
ATOM 1816 C CA . VAL A 1 236 ? 13.696 -0.152 -0.954 1.00 94.69 236 VAL A CA 1
ATOM 1817 C C . VAL A 1 236 ? 14.403 0.750 -1.959 1.00 94.69 236 VAL A C 1
ATOM 1819 O O . VAL A 1 236 ? 14.655 0.316 -3.078 1.00 94.69 236 VAL A O 1
ATOM 1822 N N . THR A 1 237 ? 14.698 1.988 -1.574 1.00 93.75 237 THR A N 1
ATOM 1823 C CA . THR A 1 237 ? 15.236 3.049 -2.448 1.00 93.75 237 THR A CA 1
ATOM 1824 C C . THR A 1 237 ? 16.331 3.829 -1.724 1.00 93.75 237 THR A C 1
ATOM 1826 O O . THR A 1 237 ? 16.438 3.758 -0.499 1.00 93.75 237 THR A O 1
ATOM 1829 N N . GLY A 1 238 ? 17.142 4.591 -2.460 1.00 93.31 238 GLY A N 1
ATOM 1830 C CA . GLY A 1 238 ? 17.927 5.667 -1.856 1.00 93.31 238 GLY A CA 1
ATOM 1831 C C . GLY A 1 238 ? 17.029 6.807 -1.364 1.00 93.31 238 GLY A C 1
ATOM 1832 O O . GLY A 1 238 ? 16.017 7.101 -2.005 1.00 93.31 238 GLY A O 1
ATOM 1833 N N . ASP A 1 239 ? 17.403 7.445 -0.254 1.00 92.62 239 ASP A N 1
ATOM 1834 C CA . ASP A 1 239 ? 16.791 8.673 0.276 1.00 92.62 239 ASP A CA 1
ATOM 1835 C C . ASP A 1 239 ? 17.601 9.944 -0.061 1.00 92.62 239 ASP A C 1
ATOM 1837 O O . ASP A 1 239 ? 18.621 9.902 -0.754 1.00 92.62 239 ASP A O 1
ATOM 1841 N N . SER A 1 240 ? 17.157 11.102 0.439 1.00 91.06 240 SER A N 1
ATOM 1842 C CA . SER A 1 240 ? 17.836 12.391 0.246 1.00 91.06 240 SER A CA 1
ATOM 1843 C C . SER A 1 240 ? 19.216 12.498 0.915 1.00 91.06 240 SER A C 1
ATOM 1845 O O . SER A 1 240 ? 19.981 13.395 0.566 1.00 91.06 240 SER A O 1
ATOM 1847 N N . GLU A 1 241 ? 19.548 11.603 1.851 1.00 92.44 241 GLU A N 1
ATOM 1848 C CA . GLU A 1 241 ? 20.867 11.485 2.493 1.00 92.44 241 GLU A CA 1
ATOM 1849 C C . GLU A 1 241 ? 21.746 10.413 1.810 1.00 92.44 241 GLU A C 1
ATOM 1851 O O . GLU A 1 241 ? 22.853 10.108 2.267 1.00 92.44 241 GLU A O 1
ATOM 1856 N N . LYS A 1 242 ? 21.279 9.875 0.670 1.00 91.75 242 LYS A N 1
ATOM 1857 C CA . LYS A 1 242 ? 21.918 8.818 -0.134 1.00 91.75 242 LYS A CA 1
ATOM 1858 C C . LYS A 1 242 ? 22.077 7.489 0.610 1.00 91.75 242 LYS A C 1
ATOM 1860 O O . LYS A 1 242 ? 22.939 6.679 0.255 1.00 91.75 242 LYS A O 1
ATOM 1865 N N . GLN A 1 243 ? 21.250 7.273 1.632 1.00 92.81 243 GLN A N 1
ATOM 1866 C CA . GLN A 1 243 ? 21.191 6.050 2.425 1.00 92.81 243 GLN A CA 1
ATOM 1867 C C . GLN A 1 243 ? 20.076 5.129 1.923 1.00 92.81 243 GLN A C 1
ATOM 1869 O O . GLN A 1 243 ? 19.156 5.552 1.224 1.00 92.81 243 GLN A O 1
ATOM 1874 N N . VAL A 1 244 ? 20.163 3.843 2.271 1.00 93.50 244 VAL A N 1
ATOM 1875 C CA . VAL A 1 244 ? 19.142 2.848 1.919 1.00 93.50 244 VAL A CA 1
ATOM 1876 C C . VAL A 1 244 ? 17.941 2.990 2.857 1.00 93.50 244 VAL A C 1
ATOM 1878 O O . VAL A 1 244 ? 18.036 2.708 4.051 1.00 93.50 244 VAL A O 1
ATOM 1881 N N . HIS A 1 245 ? 16.797 3.378 2.298 1.00 93.44 245 HIS A N 1
ATOM 1882 C CA . HIS A 1 245 ? 15.545 3.626 3.006 1.00 93.44 245 HIS A CA 1
ATOM 1883 C C . HIS A 1 245 ? 14.428 2.678 2.529 1.00 93.44 245 HIS A C 1
ATOM 1885 O O . HIS A 1 245 ? 14.477 2.136 1.423 1.00 93.44 245 HIS A O 1
ATOM 1891 N N . LEU A 1 246 ? 13.416 2.449 3.377 1.00 92.31 246 LEU A N 1
ATOM 1892 C CA . LEU A 1 246 ? 12.298 1.540 3.102 1.00 92.31 246 LEU A CA 1
ATOM 1893 C C . LEU A 1 246 ? 10.961 2.281 3.189 1.00 92.31 246 LEU A C 1
ATOM 1895 O O . LEU A 1 246 ? 10.537 2.697 4.268 1.00 92.31 246 LEU A O 1
ATOM 1899 N N . GLU A 1 247 ? 10.257 2.380 2.064 1.00 91.25 247 GLU A N 1
ATOM 1900 C CA . GLU A 1 247 ? 8.985 3.094 1.963 1.00 91.25 247 GLU A CA 1
ATOM 1901 C C . GLU A 1 247 ? 7.798 2.131 1.839 1.00 91.25 247 GLU A C 1
ATOM 1903 O O . GLU A 1 247 ? 7.709 1.317 0.918 1.00 91.25 247 GLU A O 1
ATOM 1908 N N . GLY A 1 248 ? 6.876 2.212 2.805 1.00 91.38 248 GLY A N 1
ATOM 1909 C CA . GLY A 1 248 ? 5.696 1.352 2.899 1.00 91.38 248 GLY A CA 1
ATOM 1910 C C . GLY A 1 248 ? 4.460 1.961 2.236 1.00 91.38 248 GLY A C 1
ATOM 1911 O O . GLY A 1 248 ? 3.894 2.938 2.733 1.00 91.38 248 GLY A O 1
ATOM 1912 N N . TYR A 1 249 ? 3.987 1.326 1.167 1.00 92.88 249 TYR A N 1
ATOM 1913 C CA . TYR A 1 249 ? 2.855 1.754 0.353 1.00 92.88 249 TYR A CA 1
ATOM 1914 C C . TYR A 1 249 ? 1.667 0.791 0.401 1.00 92.88 249 TYR A C 1
ATOM 1916 O O . TYR A 1 249 ? 1.772 -0.402 0.694 1.00 92.88 249 TYR A O 1
ATOM 1924 N N . GLN A 1 250 ? 0.501 1.332 0.051 1.00 92.31 250 GLN A N 1
ATOM 1925 C CA . GLN A 1 250 ? -0.717 0.567 -0.180 1.00 92.31 250 GLN A CA 1
ATOM 1926 C C . GLN A 1 250 ? -1.574 1.302 -1.218 1.00 92.31 250 GLN A C 1
ATOM 1928 O O . GLN A 1 250 ? -1.967 2.454 -0.979 1.00 92.31 250 GLN A O 1
ATOM 1933 N N . VAL A 1 251 ? -1.874 0.663 -2.356 1.00 92.12 251 VAL A N 1
ATOM 1934 C CA . VAL A 1 251 ? -2.770 1.243 -3.374 1.00 92.12 251 VAL A CA 1
ATOM 1935 C C . VAL A 1 251 ? -4.205 1.373 -2.838 1.00 92.12 251 VAL A C 1
ATOM 1937 O O . VAL A 1 251 ? -4.539 0.851 -1.773 1.00 92.12 251 VAL A O 1
ATOM 1940 N N . SER A 1 252 ? -5.042 2.178 -3.496 1.00 90.62 252 SER A N 1
ATOM 1941 C CA . SER A 1 252 ? -6.440 2.372 -3.084 1.00 90.62 252 SER A CA 1
ATOM 1942 C C . SER A 1 252 ? -7.329 1.214 -3.550 1.00 90.62 252 SER A C 1
ATOM 1944 O O . SER A 1 252 ? -7.040 0.587 -4.565 1.00 90.62 252 SER A O 1
ATOM 1946 N N . GLY A 1 253 ? -8.471 0.998 -2.885 1.00 88.31 253 GLY A N 1
ATOM 1947 C CA . GLY A 1 253 ? -9.492 0.052 -3.363 1.00 88.31 253 GLY A CA 1
ATOM 1948 C C . GLY A 1 253 ? -10.024 0.382 -4.769 1.00 88.31 253 GLY A C 1
ATOM 1949 O O . GLY A 1 253 ? -10.428 -0.512 -5.502 1.00 88.31 253 GLY A O 1
ATOM 1950 N N . GLN A 1 254 ? -9.950 1.653 -5.184 1.00 88.56 254 GLN A N 1
ATOM 1951 C CA . GLN A 1 254 ? -10.260 2.084 -6.552 1.00 88.56 254 GLN A CA 1
ATOM 1952 C C . GLN A 1 254 ? -9.199 1.600 -7.552 1.00 88.56 254 GLN A C 1
ATOM 1954 O O . GLN A 1 254 ? -9.555 1.052 -8.586 1.00 88.56 254 GLN A O 1
ATOM 1959 N N . CYS A 1 255 ? -7.906 1.728 -7.229 1.00 89.88 255 CYS A N 1
ATOM 1960 C CA . CYS A 1 255 ? -6.827 1.154 -8.038 1.00 89.88 255 CYS A CA 1
ATOM 1961 C C . CYS A 1 255 ? -6.921 -0.382 -8.072 1.00 89.88 255 CYS A C 1
ATOM 1963 O O . CYS A 1 255 ? -6.868 -0.976 -9.144 1.00 89.88 255 CYS A O 1
ATOM 1965 N N . GLN A 1 256 ? -7.181 -1.021 -6.925 1.00 90.81 256 GLN A N 1
ATOM 1966 C CA . GLN A 1 256 ? -7.429 -2.462 -6.839 1.00 90.81 256 GLN A CA 1
ATOM 1967 C C . GLN A 1 256 ? -8.563 -2.907 -7.788 1.00 90.81 256 GLN A C 1
ATOM 1969 O O . GLN A 1 256 ? -8.392 -3.899 -8.496 1.00 90.81 256 GLN A O 1
ATOM 1974 N N . ALA A 1 257 ? -9.680 -2.172 -7.854 1.00 90.00 257 ALA A N 1
ATOM 1975 C CA . ALA A 1 257 ? -10.776 -2.455 -8.784 1.00 90.00 257 ALA A CA 1
ATOM 1976 C C . ALA A 1 257 ? -10.377 -2.237 -10.256 1.00 90.00 257 ALA A C 1
ATOM 1978 O O . ALA A 1 257 ? -10.550 -3.142 -11.064 1.00 90.00 257 ALA A O 1
ATOM 1979 N N . LEU A 1 258 ? -9.759 -1.098 -10.599 1.00 90.81 258 LEU A N 1
ATOM 1980 C CA . LEU A 1 258 ? -9.293 -0.811 -11.968 1.00 90.81 258 LEU A CA 1
ATOM 1981 C C . LEU A 1 258 ? -8.271 -1.842 -12.482 1.00 90.81 258 LEU A C 1
ATOM 1983 O O . LEU A 1 258 ? -8.229 -2.117 -13.680 1.00 90.81 258 LEU A O 1
ATOM 1987 N N . VAL A 1 259 ? -7.462 -2.423 -11.591 1.00 91.75 259 VAL A N 1
ATOM 1988 C CA . VAL A 1 259 ? -6.524 -3.510 -11.912 1.00 91.75 259 VAL A CA 1
ATOM 1989 C C . VAL A 1 259 ? -7.240 -4.854 -12.052 1.00 91.75 259 VAL A C 1
ATOM 1991 O O . VAL A 1 259 ? -6.965 -5.579 -13.005 1.00 91.75 259 VAL A O 1
ATOM 1994 N N . ARG A 1 260 ? -8.174 -5.185 -11.145 1.00 91.69 260 ARG A N 1
ATOM 1995 C CA . ARG A 1 260 ? -9.009 -6.402 -11.228 1.00 91.69 260 ARG A CA 1
ATOM 1996 C C . ARG A 1 260 ? -9.761 -6.459 -12.556 1.00 91.69 260 ARG A C 1
ATOM 1998 O O . ARG A 1 260 ? -9.793 -7.498 -13.205 1.00 91.69 260 ARG A O 1
ATOM 2005 N N . ASP A 1 261 ? -10.325 -5.323 -12.945 1.00 91.00 261 ASP A N 1
ATOM 2006 C CA . ASP A 1 261 ? -11.151 -5.175 -14.136 1.00 91.00 261 ASP A CA 1
ATOM 2007 C C . ASP A 1 261 ? -10.309 -4.881 -15.391 1.00 91.00 261 ASP A C 1
ATOM 2009 O O . ASP A 1 261 ? -10.867 -4.663 -16.456 1.00 91.00 261 ASP A O 1
ATOM 2013 N N . GLY A 1 262 ? -8.970 -4.887 -15.306 1.00 90.00 262 GLY A N 1
ATOM 2014 C CA . GLY A 1 262 ? -8.075 -4.762 -16.464 1.00 90.00 262 GLY A CA 1
ATOM 2015 C C . GLY A 1 262 ? -8.107 -3.406 -17.184 1.00 90.00 262 GLY A C 1
ATOM 2016 O O . GLY A 1 262 ? -7.698 -3.326 -18.342 1.00 90.00 262 GLY A O 1
ATOM 2017 N N . ILE A 1 263 ? -8.585 -2.352 -16.523 1.00 90.81 263 ILE A N 1
ATOM 2018 C CA . ILE A 1 263 ? -8.752 -1.008 -17.094 1.00 90.81 263 ILE A CA 1
ATOM 2019 C C . ILE A 1 263 ? -7.422 -0.235 -17.120 1.00 90.81 263 ILE A C 1
ATOM 2021 O O . ILE A 1 263 ? -7.164 0.522 -18.056 1.00 90.81 263 ILE A O 1
ATOM 2025 N N . LEU A 1 264 ? -6.583 -0.412 -16.094 1.00 88.75 264 LEU A N 1
ATOM 2026 C CA . LEU A 1 264 ? -5.328 0.326 -15.926 1.00 88.75 264 LEU A CA 1
ATOM 2027 C C . LEU A 1 264 ? -4.136 -0.434 -16.530 1.00 88.75 264 LEU A C 1
ATOM 2029 O O . LEU A 1 264 ? -3.911 -1.601 -16.208 1.00 88.75 264 LEU A O 1
ATOM 2033 N N . LEU A 1 265 ? -3.348 0.245 -17.365 1.00 89.19 265 LEU A N 1
ATOM 2034 C CA . LEU A 1 265 ? -2.155 -0.280 -18.035 1.00 89.19 265 LEU A CA 1
ATOM 2035 C C . LEU A 1 265 ? -0.906 0.551 -17.685 1.00 89.19 265 LEU A C 1
ATOM 2037 O O . LEU A 1 265 ? -1.016 1.764 -17.485 1.00 89.19 265 LEU A O 1
ATOM 2041 N N . PRO A 1 266 ? 0.292 -0.059 -17.612 1.00 88.62 266 PRO A N 1
ATOM 2042 C CA . PRO A 1 266 ? 1.527 0.689 -17.414 1.00 88.62 266 PRO A CA 1
ATOM 2043 C C . PRO A 1 266 ? 1.884 1.467 -18.686 1.00 88.62 266 PRO A C 1
ATOM 2045 O O . PRO A 1 266 ? 1.634 1.006 -19.801 1.00 88.62 266 PRO A O 1
ATOM 2048 N N . THR A 1 267 ? 2.498 2.637 -18.527 1.00 86.56 267 THR A N 1
ATOM 2049 C CA . THR A 1 267 ? 3.142 3.354 -19.635 1.00 86.56 267 THR A CA 1
ATOM 2050 C C . THR A 1 267 ? 4.629 3.004 -19.701 1.00 86.56 267 THR A C 1
ATOM 2052 O O . THR A 1 267 ? 5.196 2.455 -18.757 1.00 86.56 267 THR A O 1
ATOM 2055 N N . ARG A 1 268 ? 5.267 3.308 -20.837 1.00 80.69 268 ARG A N 1
ATOM 2056 C CA . ARG A 1 268 ? 6.699 3.066 -21.057 1.00 80.69 268 ARG A CA 1
ATOM 2057 C C . ARG A 1 268 ? 7.569 4.269 -20.688 1.00 80.69 268 ARG A C 1
ATOM 2059 O O . ARG A 1 268 ? 8.602 4.103 -20.052 1.00 80.69 268 ARG A O 1
ATOM 2066 N N . ASP A 1 269 ? 7.158 5.457 -21.124 1.00 84.25 269 ASP A N 1
ATOM 2067 C CA . ASP A 1 269 ? 8.026 6.643 -21.180 1.00 84.25 269 ASP A CA 1
ATOM 2068 C C . ASP A 1 269 ? 7.672 7.715 -20.124 1.00 84.25 269 ASP A C 1
ATOM 2070 O O . ASP A 1 269 ? 8.288 8.777 -20.096 1.00 84.25 269 ASP A O 1
ATOM 2074 N N . ALA A 1 270 ? 6.677 7.445 -19.268 1.00 86.44 270 ALA A N 1
ATOM 2075 C CA . ALA A 1 270 ? 6.161 8.348 -18.231 1.00 86.44 270 ALA A CA 1
ATOM 2076 C C . ALA A 1 270 ? 5.711 7.543 -16.987 1.00 86.44 270 ALA A C 1
ATOM 2078 O O . ALA A 1 270 ? 4.509 7.419 -16.740 1.00 86.44 270 ALA A O 1
ATOM 2079 N N . PRO A 1 271 ? 6.641 6.911 -16.239 1.00 86.00 271 PRO A N 1
ATOM 2080 C CA . PRO A 1 271 ? 6.337 5.908 -15.207 1.00 86.00 271 PRO A CA 1
ATOM 2081 C C . PRO A 1 271 ? 5.391 6.388 -14.095 1.00 86.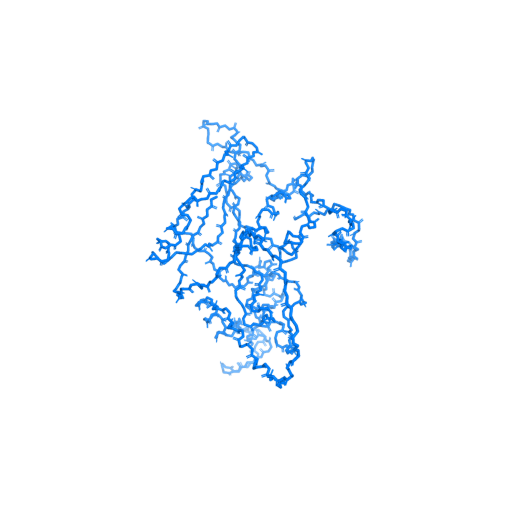00 271 PRO A C 1
ATOM 2083 O O . PRO A 1 271 ? 4.744 5.560 -13.457 1.00 86.00 271 PRO A O 1
ATOM 2086 N N . GLU A 1 272 ? 5.269 7.696 -13.878 1.00 87.12 272 GLU A N 1
ATOM 2087 C CA . GLU A 1 272 ? 4.320 8.338 -12.965 1.00 87.12 272 GLU A CA 1
ATOM 2088 C C . GLU A 1 272 ? 2.850 8.311 -13.444 1.00 87.12 272 GLU A C 1
ATOM 2090 O O . GLU A 1 272 ? 1.938 8.646 -12.681 1.00 87.12 272 GLU A O 1
ATOM 2095 N N . LEU A 1 273 ? 2.606 7.909 -14.698 1.00 88.31 273 LEU A N 1
ATOM 2096 C CA . LEU A 1 273 ? 1.295 7.855 -15.345 1.00 88.31 273 LEU A CA 1
ATOM 2097 C C . LEU A 1 273 ? 0.909 6.423 -15.739 1.00 88.31 273 LEU A C 1
ATOM 2099 O O . LEU A 1 273 ? 1.653 5.719 -16.422 1.00 88.31 273 LEU A O 1
ATOM 2103 N N . GLY A 1 274 ? -0.309 6.019 -15.382 1.00 88.44 274 GLY A N 1
ATOM 2104 C CA . GLY A 1 274 ? -0.976 4.831 -15.913 1.00 88.44 274 GLY A CA 1
ATOM 2105 C C . GLY A 1 274 ? -1.913 5.195 -17.065 1.00 88.44 274 GLY A C 1
ATOM 2106 O O . GLY A 1 274 ? -2.601 6.217 -17.009 1.00 88.44 274 GLY A O 1
ATOM 2107 N N . TYR A 1 275 ? -1.948 4.364 -18.104 1.00 89.56 275 TYR A N 1
ATOM 2108 C CA . TYR A 1 275 ? -2.845 4.510 -19.250 1.00 89.56 275 TYR A CA 1
ATOM 2109 C C . TYR A 1 275 ? -4.183 3.811 -18.992 1.00 89.56 275 TYR A C 1
ATOM 2111 O O . TYR A 1 275 ? -4.224 2.728 -18.407 1.00 89.56 275 TYR A O 1
ATOM 2119 N N . ILE A 1 276 ? -5.278 4.422 -19.437 1.00 89.50 276 ILE A N 1
ATOM 2120 C CA . ILE A 1 276 ? -6.616 3.827 -19.406 1.00 89.50 276 ILE A CA 1
ATOM 2121 C C . ILE A 1 276 ? -6.868 3.133 -20.740 1.00 89.50 276 ILE A C 1
ATOM 2123 O O . ILE A 1 276 ? -6.855 3.774 -21.788 1.00 89.50 276 ILE A O 1
ATOM 2127 N N . ARG A 1 277 ? -7.091 1.817 -20.680 1.00 87.81 277 ARG A N 1
ATOM 2128 C CA . ARG A 1 277 ? -7.396 0.959 -21.830 1.00 87.81 277 ARG A CA 1
ATOM 2129 C C . ARG A 1 277 ? -8.615 1.477 -22.602 1.00 87.81 277 ARG A C 1
ATOM 2131 O O . ARG A 1 277 ? -9.634 1.810 -22.003 1.00 87.81 277 ARG A O 1
ATOM 2138 N N . ASP A 1 278 ? -8.540 1.468 -23.928 1.00 88.12 278 ASP A N 1
ATOM 2139 C CA . ASP A 1 278 ? -9.667 1.829 -24.788 1.00 88.12 278 ASP A CA 1
ATOM 2140 C C . ASP A 1 278 ? -10.825 0.818 -24.703 1.00 88.12 278 ASP A C 1
ATOM 2142 O O . ASP A 1 278 ? -10.626 -0.392 -24.542 1.00 88.12 278 ASP A O 1
ATOM 2146 N N . CYS A 1 279 ? -12.055 1.309 -24.874 1.00 88.75 279 CYS A N 1
ATOM 2147 C CA . CYS A 1 279 ? -13.234 0.454 -25.014 1.00 88.75 279 CYS A CA 1
ATOM 2148 C C . CYS A 1 279 ? -13.114 -0.483 -26.225 1.00 88.75 279 CYS A C 1
ATOM 2150 O O . CYS A 1 279 ? -12.742 -0.067 -27.322 1.00 88.75 279 CYS A O 1
ATOM 2152 N N . SER A 1 280 ? -13.541 -1.734 -26.056 1.00 88.69 280 SER A N 1
ATOM 2153 C CA . SER A 1 280 ? -13.659 -2.712 -27.142 1.00 88.69 280 SER A CA 1
ATOM 2154 C C . SER A 1 280 ? -14.982 -3.475 -27.060 1.00 88.69 280 SER A C 1
ATOM 2156 O O . SER A 1 280 ? -15.650 -3.477 -26.028 1.00 88.69 280 SER A O 1
ATOM 2158 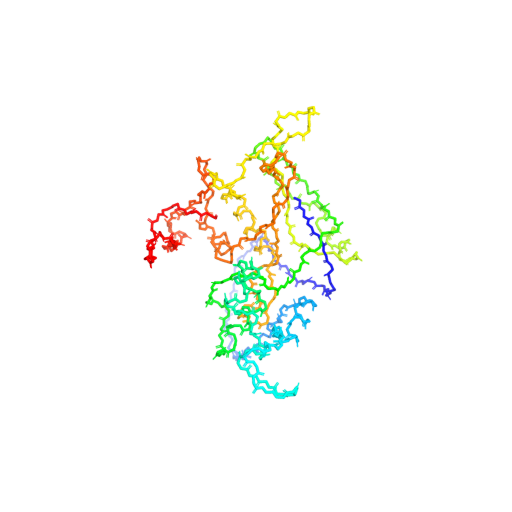N N . ALA A 1 281 ? -15.349 -4.188 -28.128 1.00 88.56 281 ALA A N 1
ATOM 2159 C CA . ALA A 1 281 ? -16.583 -4.980 -28.172 1.00 88.56 281 ALA A CA 1
ATOM 2160 C C . ALA A 1 281 ? -16.661 -6.102 -27.110 1.00 88.56 281 ALA A C 1
ATOM 2162 O O . ALA A 1 281 ? -17.747 -6.610 -26.846 1.00 88.56 281 ALA A O 1
ATOM 2163 N N . GLN A 1 282 ? -15.531 -6.487 -26.504 1.00 88.19 282 GLN A N 1
ATOM 2164 C CA . GLN A 1 282 ? -15.456 -7.478 -25.421 1.00 88.19 282 GLN A CA 1
ATOM 2165 C C . GLN A 1 282 ? -15.229 -6.844 -24.037 1.00 88.19 282 GLN A C 1
ATOM 2167 O O . GLN A 1 282 ? -15.247 -7.552 -23.033 1.00 88.19 282 GLN A O 1
ATOM 2172 N N . HIS A 1 283 ? -14.966 -5.535 -23.967 1.00 84.62 283 HIS A N 1
ATOM 2173 C CA . HIS A 1 283 ? -14.465 -4.891 -22.757 1.00 84.62 283 HIS A CA 1
ATOM 2174 C C . HIS A 1 283 ? -14.907 -3.425 -22.680 1.00 84.62 283 HIS A C 1
ATOM 2176 O O . HIS A 1 283 ? -14.366 -2.559 -23.371 1.00 84.62 283 HIS A O 1
ATOM 2182 N N . TYR A 1 284 ? -15.902 -3.160 -21.832 1.00 87.88 284 TYR A N 1
ATOM 2183 C CA . TYR A 1 284 ? -16.376 -1.812 -21.534 1.00 87.88 284 TYR A CA 1
ATOM 2184 C C . TYR A 1 284 ? -15.472 -1.139 -20.497 1.00 87.88 284 TYR A C 1
ATOM 2186 O O . TYR A 1 284 ? -15.181 -1.728 -19.457 1.00 87.88 284 TYR A O 1
ATOM 2194 N N . VAL A 1 285 ? -15.080 0.106 -20.762 1.00 88.38 285 VAL A N 1
ATOM 2195 C CA . VAL A 1 285 ? -14.268 0.930 -19.861 1.00 88.38 285 VAL A CA 1
ATOM 2196 C C . VAL A 1 285 ? -15.029 2.230 -19.563 1.00 88.38 285 VAL A C 1
ATOM 2198 O O . VAL A 1 285 ? -15.369 2.949 -20.503 1.00 88.38 285 VAL A O 1
ATOM 2201 N N . PRO A 1 286 ? -15.334 2.543 -18.291 1.00 85.50 286 PRO A N 1
ATOM 2202 C CA . PRO A 1 286 ? -16.027 3.775 -17.924 1.00 85.50 286 PRO A CA 1
ATOM 2203 C C . PRO A 1 286 ? -15.087 4.989 -17.948 1.00 85.50 286 PRO A C 1
ATOM 2205 O O . PRO A 1 286 ? -13.883 4.855 -17.724 1.00 85.50 286 PRO A O 1
ATOM 2208 N N . ASP A 1 287 ? -15.645 6.190 -18.117 1.00 84.50 287 ASP A N 1
ATOM 2209 C CA . ASP A 1 287 ? -14.904 7.446 -17.967 1.00 84.50 287 ASP A CA 1
ATOM 2210 C C . ASP A 1 287 ? -14.282 7.559 -16.563 1.00 84.50 287 ASP A C 1
ATOM 2212 O O . ASP A 1 287 ? -14.989 7.629 -15.551 1.00 84.50 287 ASP A O 1
ATOM 2216 N N . VAL A 1 288 ? -12.951 7.645 -16.487 1.00 83.25 288 VAL A N 1
ATOM 2217 C CA . VAL A 1 288 ? -12.234 7.769 -15.211 1.00 83.25 288 VAL A CA 1
ATOM 2218 C C . VAL A 1 288 ? -11.792 9.218 -14.980 1.00 83.25 288 VAL A C 1
ATOM 2220 O O . VAL A 1 288 ? -10.984 9.772 -15.723 1.00 83.25 288 VAL A O 1
ATOM 2223 N N . TYR A 1 289 ? -12.295 9.830 -13.903 1.00 83.25 289 TYR A N 1
ATOM 2224 C CA . TYR A 1 289 ? -11.990 11.214 -13.522 1.00 83.25 289 TYR A CA 1
ATOM 2225 C C . TYR A 1 289 ? -11.202 11.284 -12.211 1.00 83.25 289 TYR A C 1
ATOM 2227 O O . TYR A 1 289 ? -11.580 10.666 -11.214 1.00 83.25 289 TYR A O 1
ATOM 2235 N N . TYR A 1 290 ? -10.173 12.134 -12.161 1.00 80.12 290 TYR A N 1
ATOM 2236 C CA . TYR A 1 290 ? -9.404 12.410 -10.941 1.00 80.12 290 TYR A CA 1
ATOM 2237 C C . TYR A 1 290 ? -9.524 13.875 -10.490 1.00 80.12 290 TYR A C 1
ATOM 2239 O O . TYR A 1 290 ? -9.751 14.788 -11.291 1.00 80.12 290 TYR A O 1
ATOM 2247 N N . LYS A 1 291 ? -9.410 14.106 -9.173 1.00 77.75 291 LYS A N 1
ATOM 2248 C CA . LYS A 1 291 ? -9.596 15.419 -8.527 1.00 77.75 291 LYS A CA 1
ATOM 2249 C C . LYS A 1 291 ? -8.246 16.038 -8.166 1.00 77.75 291 LYS A C 1
ATOM 2251 O O . LYS A 1 291 ? -7.553 15.533 -7.290 1.00 77.75 291 LYS A O 1
ATOM 2256 N N . VAL A 1 292 ? -7.911 17.176 -8.776 1.00 74.19 292 VAL A N 1
ATOM 2257 C CA . VAL A 1 292 ? -6.687 17.934 -8.455 1.00 74.19 292 VAL A CA 1
ATOM 2258 C C . VAL A 1 292 ? -7.020 19.149 -7.586 1.00 74.19 292 VAL A C 1
ATOM 2260 O O . VAL A 1 292 ? -7.808 20.009 -7.986 1.00 74.19 292 VAL A O 1
ATOM 2263 N N . ARG A 1 293 ? -6.380 19.261 -6.416 1.00 68.50 293 ARG A N 1
ATOM 2264 C CA . ARG A 1 293 ? -6.418 20.466 -5.571 1.00 68.50 293 ARG A CA 1
ATOM 2265 C C . ARG A 1 293 ? -5.497 21.535 -6.166 1.00 68.50 293 ARG A C 1
ATOM 2267 O O . ARG A 1 293 ? -4.281 21.384 -6.144 1.00 68.50 293 ARG A O 1
ATOM 2274 N N . ARG A 1 294 ? -6.069 22.627 -6.682 1.00 63.22 294 ARG A N 1
ATOM 2275 C CA . ARG A 1 294 ? -5.308 23.815 -7.113 1.00 63.22 294 ARG A CA 1
ATOM 2276 C C . ARG A 1 294 ? -5.028 24.757 -5.920 1.00 63.22 294 ARG A C 1
ATOM 2278 O O . ARG A 1 294 ? -5.650 24.601 -4.870 1.00 63.22 294 ARG A O 1
ATOM 2285 N N . PRO A 1 295 ? -4.148 25.773 -6.068 1.00 57.41 295 PRO A N 1
ATOM 2286 C CA . PRO A 1 295 ? -3.931 26.803 -5.039 1.00 57.41 295 PRO A CA 1
ATOM 2287 C C . PRO A 1 295 ? -5.159 27.680 -4.735 1.00 57.41 295 PRO A C 1
ATOM 2289 O O . PRO A 1 295 ? -5.219 28.314 -3.688 1.00 57.41 295 PRO A O 1
ATOM 2292 N N . ARG A 1 296 ? -6.150 27.717 -5.638 1.00 48.28 296 ARG A N 1
ATOM 2293 C CA . ARG A 1 296 ? -7.488 28.283 -5.389 1.00 48.28 296 ARG A CA 1
ATOM 2294 C C . ARG A 1 296 ? -8.448 27.132 -5.044 1.00 48.28 296 ARG A C 1
ATOM 2296 O O . ARG A 1 296 ? -8.289 26.068 -5.642 1.00 48.28 296 ARG A O 1
ATOM 2303 N N . PRO A 1 297 ? -9.460 27.319 -4.172 1.00 47.34 297 PRO A N 1
ATOM 2304 C CA . PRO A 1 297 ? -10.304 26.241 -3.624 1.00 47.34 297 PRO A CA 1
ATOM 2305 C C . PRO A 1 297 ? -11.313 25.614 -4.616 1.00 47.34 297 PRO A C 1
ATOM 2307 O O . PRO A 1 297 ? -12.343 25.085 -4.211 1.00 47.34 297 PRO A O 1
ATOM 2310 N N . LEU A 1 298 ? -11.025 25.649 -5.919 1.00 45.19 298 LEU A N 1
ATOM 2311 C CA . LEU A 1 298 ? -11.820 25.008 -6.961 1.00 45.19 298 LEU A CA 1
ATOM 2312 C C . LEU A 1 298 ? -11.226 23.634 -7.286 1.00 45.19 298 LEU A C 1
ATOM 2314 O O . LEU A 1 298 ? -10.158 23.531 -7.897 1.00 45.19 298 LEU A O 1
ATOM 2318 N N . LEU A 1 299 ? -11.938 22.579 -6.888 1.00 52.38 299 LEU A N 1
ATOM 2319 C CA . LEU A 1 299 ? -11.706 21.227 -7.390 1.00 52.38 299 LEU A CA 1
ATOM 2320 C C . LEU A 1 299 ? -12.225 21.152 -8.827 1.00 52.38 299 LEU A C 1
ATOM 2322 O O . LEU A 1 299 ? -13.390 21.446 -9.081 1.00 52.38 299 LEU A O 1
ATOM 2326 N N . VAL A 1 300 ? -11.365 20.746 -9.759 1.00 52.66 300 VAL A N 1
ATOM 2327 C CA . VAL A 1 300 ? -11.725 20.567 -11.171 1.00 52.66 300 VAL A CA 1
ATOM 2328 C C . VAL A 1 300 ? -11.459 19.107 -11.540 1.00 52.66 300 VAL A C 1
ATOM 2330 O O . VAL A 1 300 ? -10.312 18.674 -11.374 1.00 52.66 300 VAL A O 1
ATOM 2333 N N . PRO A 1 301 ? -12.465 18.337 -12.001 1.00 58.56 301 PRO A N 1
ATOM 2334 C CA . PRO A 1 301 ? -12.226 17.008 -12.546 1.00 58.56 301 PRO A CA 1
ATOM 2335 C C . PRO A 1 301 ? -11.412 17.133 -13.838 1.00 58.56 301 PRO A C 1
ATOM 2337 O O . PRO A 1 301 ? -11.644 18.035 -14.644 1.00 58.56 301 PRO A O 1
ATOM 2340 N N . ARG A 1 302 ? -10.445 16.239 -14.034 1.00 58.47 302 ARG A N 1
ATOM 2341 C CA . ARG A 1 302 ? -9.715 16.106 -15.301 1.00 58.47 302 ARG A CA 1
ATOM 2342 C C . ARG A 1 302 ? -10.140 14.824 -16.008 1.00 58.47 302 ARG A C 1
ATOM 2344 O O . ARG A 1 302 ? -10.307 13.800 -15.353 1.00 58.47 302 ARG A O 1
ATOM 2351 N N . HIS A 1 303 ? -10.278 14.921 -17.327 1.00 52.06 303 HIS A N 1
ATOM 2352 C CA . HIS A 1 303 ? -10.501 13.813 -18.248 1.00 52.06 303 HIS A CA 1
ATOM 2353 C C . HIS A 1 303 ? -9.253 13.659 -19.122 1.00 52.06 303 HIS A C 1
ATOM 2355 O O . HIS A 1 303 ? -8.955 14.539 -19.934 1.00 52.06 303 HIS A O 1
ATOM 2361 N N . THR A 1 304 ? -8.525 12.563 -18.946 1.00 56.56 304 THR A N 1
ATOM 2362 C CA . THR A 1 304 ? -7.327 12.205 -19.715 1.00 56.56 304 THR A CA 1
ATOM 2363 C C . THR A 1 304 ? -7.199 10.686 -19.737 1.00 56.56 304 THR A C 1
ATOM 2365 O O . THR A 1 304 ? -7.372 10.054 -18.701 1.00 56.56 304 THR A O 1
ATOM 2368 N N . GLY A 1 305 ? -6.805 10.101 -20.874 1.00 59.44 305 GLY A N 1
ATOM 2369 C CA . GLY A 1 305 ? -6.460 8.668 -20.967 1.00 59.44 305 GLY A CA 1
ATOM 2370 C C . GLY A 1 305 ? -5.182 8.276 -20.206 1.00 59.44 305 GLY A C 1
ATOM 2371 O O . GLY A 1 305 ? -4.749 7.134 -20.276 1.00 59.44 305 GLY A O 1
ATOM 2372 N N . LEU A 1 306 ? -4.574 9.226 -19.491 1.00 64.25 306 LEU A N 1
ATOM 2373 C CA . LEU A 1 306 ? -3.450 9.051 -18.580 1.00 64.25 306 LEU A CA 1
ATOM 2374 C C . LEU A 1 306 ? -3.858 9.568 -17.196 1.00 64.25 306 LEU A C 1
ATOM 2376 O O . LEU A 1 306 ? -4.437 10.656 -17.093 1.00 64.25 306 LEU A O 1
ATOM 2380 N N . ILE A 1 307 ? -3.538 8.815 -16.146 1.00 70.94 307 ILE A N 1
ATOM 2381 C CA . ILE A 1 307 ? -3.851 9.141 -14.748 1.00 70.94 307 ILE A CA 1
ATOM 2382 C C . ILE A 1 307 ? -2.582 9.023 -13.901 1.00 70.94 307 ILE A C 1
ATOM 2384 O O . ILE A 1 307 ? -1.821 8.075 -14.059 1.00 70.94 307 ILE A O 1
ATOM 2388 N N . ILE A 1 308 ? -2.378 9.983 -12.995 1.00 62.00 308 ILE A N 1
ATOM 2389 C CA . ILE A 1 308 ? -1.306 9.949 -11.986 1.00 62.00 308 ILE A CA 1
ATOM 2390 C C . ILE A 1 308 ? -1.667 8.887 -10.938 1.00 62.00 308 ILE A C 1
ATOM 2392 O O . ILE A 1 308 ? -2.771 8.948 -10.386 1.00 62.00 308 ILE A O 1
ATOM 2396 N N . VAL A 1 309 ? -0.765 7.932 -10.693 1.00 52.94 309 VAL A N 1
ATOM 2397 C CA . VAL A 1 309 ? -1.043 6.689 -9.937 1.00 52.94 309 VAL A CA 1
ATOM 2398 C C . VAL A 1 309 ? -0.704 6.792 -8.444 1.00 52.94 309 VAL A C 1
ATOM 2400 O O . VAL A 1 309 ? 0.266 7.497 -8.098 1.00 52.94 309 VAL A O 1
#

Foldseek 3Di:
DFFKAADDDDDDDDDDDDDDDDDDDDDDDDDDDDDDDDDDDDPPDFDDADPQVVVLLPDQLFAFADDDPVPRPDDPPDDDPRGPTDQQPDPVVCVVVVNPFGAPSSVVCVVPVVHQDAPPDDDTDDDPDDDDDGDDDDDADWDDDLPDIGGDDHPCVVVVCVVQHVVRIDTQADEDEDWDADDPVVPFTDPPDDDVAHPAFLVRLLVLLVVQVVAFHADPRHPNRTDTHSYKYWYFHQDPVRDTDIDIDHHTVVSSVCSVLVQWAGDDPRRQKTFGDDDDPVHDDDFDWDWDCDPDRDTDTDGDRIDGD

Sequence (309 aa):
MLYLNPVNGAVLFDQPSTSAEDNNKPSGEPVGAGPSASSAPVTVLKPEEDEVDLELYKLSGAIQRERDDKLCRHNSKGCCVHCSPLEPWDEGYLREHNIKHMSFHAYLRKITSGKFISLDELSCKIKPGIRARVTAVWEPPQESGRDSIVVGEEPHAALLADLAARLGLRRLGWIFTDLLPEDLAAGTVRHLRGVDTHFLSAQECITAGHFQNLHPNACRHASSGYFGSKFVTVCVTGDSEKQVHLEGYQVSGQCQALVRDGILLPTRDAPELGYIRDCSAQHYVPDVYYKVRRPRPLLVPRHTGLIIV

Secondary structure (DSSP, 8-state):
-EEEE---------------------------------------PPPPPPHHHHHHTTS---BPPP--TTT--S-TT---TTTSPBPTT-HHHHHHTT--S--HHHHHHHHHTTS---TTS------SS-------EE--SEEE-SS-EEE---TTHHHHHHHHHHTT-EEEEEEEEE--EEETTTTEE---SSTTS-SS-HHHHHHHHHHHHTSEEE-TTSTTSEEEE--EEEEEEE-TTSSEEEEEE---HHHHHHHHTT-EEE-SS-TTEEEEPPPBTTB--PPPEEEEE-SSS-EEEEE-SEEE-